Protein AF-X1GKN8-F1 (afdb_monomer_lite)

Organism: NCBI:txid412755

Sequence (201 aa):
MFKSGFTFVLSHIDVKCGDPIEIIPNHYFRKARPQEITQIIGKLEDFDISFEKMLKLPVPSGIPYDSIVKEIRRGNSCQYERKKLPPEKWKYWVVAFEGNNAKIYDLQYAANLIKNDLEFAFQIIYLEKQQKGQPVGWISMPMHLREYYSSHEATTSNAIEVGQDEIKKIGEIYDLYKKLTPEYQYINHSIKNFNSLKKMP

Secondary structure (DSSP, 8-state):
---EEEEEE-S-EEE--SS-EEEETTEEEEEPPHHHHHHHHHHHHHH---HHHHHT-----S--TTEEEEEEEETTEEEEEEEEPPGGG---EEEEEES-STTHHHHHHHHTTSSS---EEEEEEESSGGG-S-EEEEEEPPS-HHHHHH-HHHHHPPPEEE-HHHHHHHHHHHHHHHT--GGGHHHHHHHHHHHHHTT--

Structure (mmCIF, N/CA/C/O backbone):
data_AF-X1GKN8-F1
#
_entry.id   AF-X1GKN8-F1
#
loop_
_atom_site.group_PDB
_atom_site.id
_atom_site.type_symbol
_atom_site.label_atom_id
_atom_site.label_alt_id
_atom_site.label_comp_id
_atom_site.label_asym_id
_atom_site.label_entity_id
_atom_site.label_seq_id
_atom_site.pdbx_PDB_ins_code
_atom_site.Cartn_x
_atom_site.Cartn_y
_atom_site.Cartn_z
_atom_site.occupancy
_atom_site.B_iso_or_equiv
_atom_site.auth_seq_id
_atom_site.auth_comp_id
_atom_site.auth_asym_id
_atom_site.auth_atom_id
_atom_site.pdbx_PDB_model_num
ATOM 1 N N . MET A 1 1 ? -4.404 18.503 16.267 1.00 73.44 1 MET A N 1
ATOM 2 C CA . MET A 1 1 ? -4.775 17.107 15.942 1.00 73.44 1 MET A CA 1
ATOM 3 C C . MET A 1 1 ? -4.782 16.971 14.427 1.00 73.44 1 MET A C 1
ATOM 5 O O . MET A 1 1 ? -5.375 17.827 13.780 1.00 73.44 1 MET A O 1
ATOM 9 N N . PHE A 1 2 ? -4.080 15.977 13.875 1.00 84.12 2 PHE A N 1
ATOM 10 C CA . PHE A 1 2 ? -4.077 15.705 12.431 1.00 84.12 2 PHE A CA 1
ATOM 11 C C . PHE A 1 2 ? -5.500 15.407 11.952 1.00 84.12 2 PHE A C 1
ATOM 13 O O . PHE A 1 2 ? -6.277 14.793 12.687 1.00 84.12 2 PHE A O 1
ATOM 20 N N . LYS A 1 3 ? -5.852 15.888 10.758 1.00 90.19 3 LYS A N 1
ATOM 21 C CA . LYS A 1 3 ? -7.214 15.758 10.219 1.00 90.19 3 LYS A CA 1
ATOM 22 C C . LYS A 1 3 ? -7.306 14.781 9.061 1.00 90.19 3 LYS A C 1
ATOM 24 O O . LYS A 1 3 ? -8.412 14.338 8.772 1.00 90.19 3 LYS A O 1
ATOM 29 N N . SER A 1 4 ? -6.192 14.457 8.413 1.00 96.25 4 SER A N 1
ATOM 30 C CA . SER A 1 4 ? -6.141 13.441 7.371 1.00 96.25 4 SER A CA 1
ATOM 31 C C . SER A 1 4 ? -4.705 12.986 7.115 1.00 96.25 4 SER A C 1
ATOM 33 O O . SER A 1 4 ? -3.743 13.565 7.630 1.00 96.25 4 SER A O 1
ATOM 35 N N . GLY A 1 5 ? -4.560 11.947 6.307 1.00 96.88 5 GLY A N 1
ATOM 36 C CA . GLY A 1 5 ? -3.275 11.506 5.794 1.00 96.88 5 GLY A CA 1
ATOM 37 C C . GLY A 1 5 ? -3.427 10.399 4.775 1.00 96.88 5 GLY A C 1
ATOM 38 O O . GLY A 1 5 ? -4.533 10.088 4.333 1.00 96.88 5 GLY A O 1
ATOM 39 N N . PHE A 1 6 ? -2.305 9.812 4.397 1.00 97.31 6 PHE A N 1
ATOM 40 C CA . PHE A 1 6 ? -2.298 8.568 3.647 1.00 97.31 6 PHE A CA 1
ATOM 41 C C . PHE A 1 6 ? -1.124 7.703 4.078 1.00 97.31 6 PHE A C 1
ATOM 43 O O . PHE A 1 6 ? -0.125 8.209 4.589 1.00 97.31 6 PHE A O 1
ATOM 50 N N . THR A 1 7 ? -1.239 6.400 3.851 1.00 95.69 7 THR A N 1
ATOM 51 C CA . THR A 1 7 ? -0.105 5.484 3.915 1.00 95.69 7 THR A CA 1
ATOM 52 C C . THR A 1 7 ? 0.173 4.893 2.543 1.00 95.69 7 THR A C 1
ATOM 54 O O . THR A 1 7 ? -0.755 4.557 1.806 1.00 95.69 7 THR A O 1
ATOM 57 N N . PHE A 1 8 ? 1.450 4.852 2.171 1.00 94.56 8 PHE A N 1
ATOM 58 C CA . PHE A 1 8 ? 1.893 4.306 0.896 1.00 94.56 8 PHE A CA 1
ATOM 59 C C . PHE A 1 8 ? 1.948 2.777 0.957 1.00 94.56 8 PHE A C 1
ATOM 61 O O . PHE A 1 8 ? 2.509 2.220 1.901 1.00 94.56 8 PHE A O 1
ATOM 68 N N . VAL A 1 9 ? 1.368 2.120 -0.049 1.00 93.44 9 VAL A N 1
ATOM 69 C CA . VAL A 1 9 ? 1.380 0.662 -0.197 1.00 93.44 9 VAL A CA 1
ATOM 70 C C . VAL A 1 9 ? 2.667 0.255 -0.903 1.00 93.44 9 VAL A C 1
ATOM 72 O O . VAL A 1 9 ? 2.864 0.551 -2.078 1.00 93.44 9 VAL A O 1
ATOM 75 N N . LEU A 1 10 ? 3.533 -0.414 -0.152 1.00 89.94 10 LEU A N 1
ATOM 76 C CA . LEU A 1 10 ? 4.848 -0.886 -0.556 1.00 89.94 10 LEU A CA 1
ATOM 77 C C . LEU A 1 10 ? 4.780 -2.093 -1.502 1.00 89.94 10 LEU A C 1
ATOM 79 O O . LEU A 1 10 ? 5.640 -2.261 -2.363 1.00 89.94 10 LEU A O 1
ATOM 83 N N . SER A 1 11 ? 3.775 -2.954 -1.350 1.00 89.12 11 SER A N 1
ATOM 84 C CA . SER A 1 11 ? 3.635 -4.126 -2.217 1.00 89.12 11 SER A CA 1
ATOM 85 C C . SER A 1 11 ? 3.511 -3.709 -3.688 1.00 89.12 11 SER A C 1
ATOM 87 O O . SER A 1 11 ? 2.728 -2.818 -4.029 1.00 89.12 11 SER A O 1
ATOM 89 N N . HIS A 1 12 ? 4.273 -4.351 -4.582 1.00 90.44 12 HIS A N 1
ATOM 90 C CA . HIS A 1 12 ? 4.252 -4.029 -6.012 1.00 90.44 12 HIS A CA 1
ATOM 91 C C . HIS A 1 12 ? 3.018 -4.667 -6.659 1.00 90.44 12 HIS A C 1
ATOM 93 O O . HIS A 1 12 ? 3.052 -5.807 -7.120 1.00 90.44 12 HIS A O 1
ATOM 99 N N . ILE A 1 13 ? 1.908 -3.931 -6.663 1.00 92.94 13 ILE A N 1
ATOM 100 C CA . ILE A 1 13 ? 0.597 -4.432 -7.091 1.00 92.94 13 ILE A CA 1
ATOM 101 C C . ILE A 1 13 ? -0.014 -3.597 -8.215 1.00 92.94 13 ILE A C 1
ATOM 103 O O . ILE A 1 13 ? 0.252 -2.402 -8.362 1.00 92.94 13 ILE A O 1
ATOM 107 N N . ASP A 1 14 ? -0.873 -4.233 -9.000 1.00 93.50 14 ASP A N 1
ATOM 108 C CA . ASP A 1 14 ? -1.722 -3.587 -9.992 1.00 93.50 14 ASP A CA 1
ATOM 109 C C . ASP A 1 14 ? -3.181 -3.952 -9.715 1.00 93.50 14 ASP A C 1
ATOM 111 O O . ASP A 1 14 ? -3.620 -5.080 -9.953 1.00 93.50 14 ASP A O 1
ATOM 115 N N . VAL A 1 15 ? -3.924 -3.006 -9.140 1.00 91.62 15 VAL A N 1
ATOM 116 C CA . VAL A 1 15 ? -5.331 -3.213 -8.803 1.00 91.62 15 VAL A CA 1
ATOM 117 C C . VAL A 1 15 ? -6.201 -2.772 -9.968 1.00 91.62 15 VAL A C 1
ATOM 119 O O . VAL A 1 15 ? -6.219 -1.602 -10.355 1.00 91.62 15 VAL A O 1
ATOM 122 N N . LYS A 1 16 ? -6.982 -3.711 -10.503 1.00 83.06 16 LYS A N 1
ATOM 123 C CA . LYS A 1 16 ? -7.966 -3.441 -11.558 1.00 83.06 16 LYS A CA 1
ATOM 124 C C . LYS A 1 16 ? -9.228 -2.813 -10.955 1.00 83.06 16 LYS A C 1
ATOM 126 O O . LYS A 1 16 ? -10.269 -3.459 -10.884 1.00 83.06 16 LYS A O 1
ATOM 131 N N . CYS A 1 17 ? -9.140 -1.565 -10.495 1.00 72.00 17 CYS A N 1
ATOM 132 C CA . CYS A 1 17 ? -10.290 -0.793 -10.015 1.00 72.00 17 CYS A CA 1
ATOM 133 C C . CYS A 1 17 ? -10.286 0.638 -10.578 1.00 72.00 17 CYS A C 1
ATOM 135 O O . CYS A 1 17 ? -9.243 1.290 -10.639 1.00 72.00 17 CYS A O 1
ATOM 137 N N . GLY A 1 18 ? -11.458 1.116 -11.011 1.00 71.62 18 GLY A N 1
ATOM 138 C CA . GLY A 1 18 ? -11.637 2.481 -11.524 1.00 71.62 18 GLY A CA 1
ATOM 139 C C . GLY A 1 18 ? -11.820 3.530 -10.423 1.00 71.62 18 GLY A C 1
ATOM 140 O O . GLY A 1 18 ? -11.365 4.659 -10.582 1.00 71.62 18 GLY A O 1
ATOM 141 N N . ASP A 1 19 ? -12.408 3.130 -9.291 1.00 83.44 19 ASP A N 1
ATOM 142 C CA . ASP A 1 19 ? -12.805 4.029 -8.204 1.00 83.44 19 ASP A CA 1
ATOM 143 C C . ASP A 1 19 ? -12.100 3.704 -6.876 1.00 83.44 19 ASP A C 1
ATOM 145 O O . ASP A 1 19 ? -11.680 2.561 -6.661 1.00 83.44 19 ASP A O 1
ATOM 149 N N . PRO A 1 20 ? -11.981 4.686 -5.958 1.00 94.00 20 PRO A N 1
ATOM 150 C CA . PRO A 1 20 ? -11.545 4.440 -4.588 1.00 94.00 20 PRO A CA 1
ATOM 151 C C . PRO A 1 20 ? -12.418 3.399 -3.879 1.00 94.00 20 PRO A C 1
ATOM 153 O O . PRO A 1 20 ? -13.645 3.458 -3.929 1.00 94.00 20 PRO A O 1
ATOM 156 N N . ILE A 1 21 ? -11.778 2.479 -3.163 1.00 95.62 21 ILE A N 1
ATOM 157 C CA . ILE A 1 21 ? -12.444 1.423 -2.397 1.00 95.62 21 ILE A CA 1
ATOM 158 C C . ILE A 1 21 ? -12.388 1.809 -0.924 1.00 95.62 21 ILE A C 1
ATOM 160 O O . ILE A 1 21 ? -11.304 1.877 -0.347 1.00 95.62 21 ILE A O 1
ATOM 164 N N . GLU A 1 22 ? -13.537 2.058 -0.300 1.00 96.00 22 GLU A N 1
ATOM 165 C CA . GLU A 1 22 ? -13.592 2.223 1.154 1.00 96.00 22 GLU A CA 1
ATOM 166 C C . GLU A 1 22 ? -13.366 0.864 1.824 1.00 96.00 22 GLU A C 1
ATOM 168 O O . GLU A 1 22 ? -14.174 -0.048 1.665 1.00 96.00 22 GLU A O 1
ATOM 173 N N . ILE A 1 23 ? -12.240 0.714 2.526 1.00 96.12 23 ILE A N 1
ATOM 174 C CA . ILE A 1 23 ? -11.882 -0.542 3.205 1.00 96.12 23 ILE A CA 1
ATOM 175 C C . ILE A 1 23 ? -12.467 -0.590 4.617 1.00 96.12 23 ILE A C 1
ATOM 177 O O . ILE A 1 23 ? -12.953 -1.623 5.049 1.00 96.12 23 ILE A O 1
ATOM 181 N N . ILE A 1 24 ? -12.456 0.539 5.325 1.00 96.19 24 ILE A N 1
ATOM 182 C CA . ILE A 1 24 ? -13.131 0.755 6.610 1.00 96.19 24 ILE A CA 1
ATOM 183 C C . ILE A 1 24 ? -13.600 2.217 6.647 1.00 96.19 24 ILE A C 1
ATOM 185 O O . ILE A 1 24 ? -13.079 3.018 5.865 1.00 96.19 24 ILE A O 1
ATOM 189 N N . PRO A 1 25 ? -14.497 2.622 7.569 1.00 96.19 25 PRO A N 1
ATOM 190 C CA . PRO A 1 25 ? -15.012 3.986 7.593 1.00 96.19 25 PRO A CA 1
ATOM 191 C C . PRO A 1 25 ? -13.909 5.049 7.541 1.00 96.19 25 PRO A C 1
ATOM 193 O O . PRO A 1 25 ? -13.005 5.064 8.391 1.00 96.19 25 PRO A O 1
ATOM 196 N N . ASN A 1 26 ? -14.016 5.952 6.564 1.00 96.12 26 ASN A N 1
ATOM 197 C CA . ASN A 1 26 ? -13.075 7.040 6.283 1.00 96.12 26 ASN A CA 1
ATOM 198 C C . ASN A 1 26 ? -11.667 6.605 5.835 1.00 96.12 26 ASN A C 1
ATOM 200 O O . ASN A 1 26 ? -10.738 7.404 5.947 1.00 96.12 26 ASN A O 1
ATOM 204 N N . HIS A 1 27 ? -11.483 5.366 5.370 1.00 97.06 27 HIS A N 1
ATOM 205 C CA . HIS A 1 27 ? -10.211 4.862 4.843 1.00 97.06 27 HIS A CA 1
ATOM 206 C C . HIS A 1 27 ? -10.421 4.284 3.445 1.00 97.06 27 HIS A C 1
ATOM 208 O O . HIS A 1 27 ? -11.179 3.334 3.263 1.00 97.06 27 HIS A O 1
ATOM 214 N N . TYR A 1 28 ? -9.715 4.835 2.465 1.00 96.88 28 TYR A N 1
ATOM 215 C CA . TYR A 1 28 ? -9.919 4.551 1.053 1.00 96.88 28 TYR A CA 1
ATOM 216 C C . TYR A 1 28 ? -8.635 4.045 0.411 1.00 96.88 28 TYR A C 1
ATOM 218 O O . TYR A 1 28 ? -7.637 4.765 0.352 1.00 96.88 28 TYR A O 1
ATOM 226 N N . PHE A 1 29 ? -8.679 2.830 -0.120 1.00 97.19 29 PHE A N 1
ATOM 227 C CA . PHE A 1 29 ? -7.651 2.304 -1.001 1.00 97.19 29 PHE A CA 1
ATOM 228 C C . PHE A 1 29 ? -7.844 2.880 -2.408 1.00 97.19 29 PHE A C 1
ATOM 230 O O . PHE A 1 29 ? -8.932 2.786 -2.981 1.00 97.19 29 PHE A O 1
ATOM 237 N N . ARG A 1 30 ? -6.808 3.504 -2.973 1.00 96.12 30 ARG A N 1
ATOM 238 C CA . ARG A 1 30 ? -6.862 4.115 -4.312 1.00 96.12 30 ARG A CA 1
ATOM 239 C C . ARG A 1 30 ? -5.474 4.343 -4.901 1.00 96.12 30 ARG A C 1
ATOM 241 O O . ARG A 1 30 ? -4.473 4.308 -4.185 1.00 96.12 30 ARG A O 1
ATOM 248 N N . LYS A 1 31 ? -5.423 4.675 -6.195 1.00 95.19 31 LYS A N 1
ATOM 249 C CA . LYS A 1 31 ? -4.208 5.236 -6.797 1.00 95.19 31 LYS A CA 1
ATOM 250 C C . LYS A 1 31 ? -3.812 6.535 -6.094 1.00 95.19 31 LYS A C 1
ATOM 252 O O . LYS A 1 31 ? -4.668 7.336 -5.692 1.00 95.19 31 LYS A O 1
ATOM 257 N N . ALA A 1 32 ? -2.509 6.739 -5.955 1.00 95.44 32 ALA A N 1
ATOM 258 C CA . ALA A 1 32 ? -1.932 7.984 -5.479 1.00 95.44 32 ALA A CA 1
ATOM 259 C C . ALA A 1 32 ? -2.216 9.118 -6.477 1.00 95.44 32 ALA A C 1
ATOM 261 O O . ALA A 1 32 ? -2.160 8.937 -7.695 1.00 95.44 32 ALA A O 1
ATOM 262 N N . ARG A 1 33 ? -2.518 10.306 -5.958 1.00 94.56 33 ARG A N 1
ATOM 263 C CA . ARG A 1 33 ? -2.654 11.535 -6.749 1.00 94.56 33 ARG A CA 1
ATOM 264 C C . ARG A 1 33 ? -1.265 12.027 -7.169 1.00 94.56 33 ARG A C 1
ATOM 266 O O . ARG A 1 33 ? -0.303 11.755 -6.456 1.00 94.56 33 ARG A O 1
ATOM 273 N N . PRO A 1 34 ? -1.137 12.846 -8.228 1.00 93.75 34 PRO A N 1
ATOM 274 C CA . PRO A 1 34 ? 0.164 13.353 -8.676 1.00 93.75 34 PRO A CA 1
ATOM 275 C C . PRO A 1 34 ? 1.015 13.990 -7.566 1.00 93.75 34 PRO A C 1
ATOM 277 O O . PRO A 1 34 ? 2.200 13.705 -7.457 1.00 93.75 34 PRO A O 1
ATOM 280 N N . GLN A 1 35 ? 0.402 14.793 -6.691 1.00 93.25 35 GLN A N 1
ATOM 281 C CA . GLN A 1 35 ? 1.102 15.416 -5.561 1.00 93.25 35 GLN A CA 1
ATOM 282 C C . GLN A 1 35 ? 1.602 14.388 -4.535 1.00 93.25 35 GLN A C 1
ATOM 284 O O . GLN A 1 35 ? 2.699 14.528 -4.002 1.00 93.25 35 GLN A O 1
ATOM 289 N N . GLU A 1 36 ? 0.820 13.339 -4.281 1.00 95.19 36 GLU A N 1
ATOM 290 C CA . GLU A 1 36 ? 1.195 12.258 -3.367 1.00 95.19 36 GLU A CA 1
ATOM 291 C C .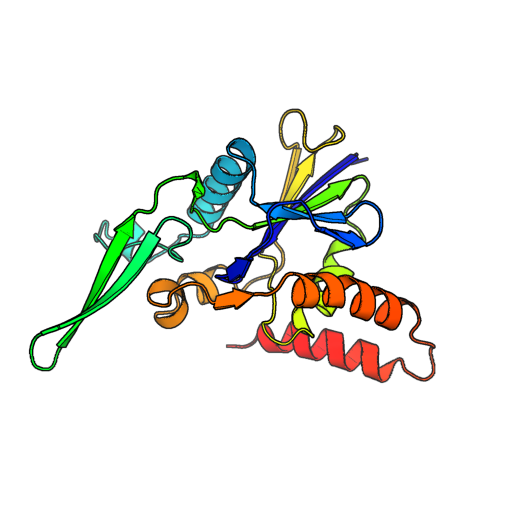 GLU A 1 36 ? 2.308 11.406 -3.969 1.00 95.19 36 GLU A C 1
ATOM 293 O O . GLU A 1 36 ? 3.219 11.024 -3.250 1.00 95.19 36 GLU A O 1
ATOM 298 N N . ILE A 1 37 ? 2.286 11.167 -5.285 1.00 94.31 37 ILE A N 1
ATOM 299 C CA . ILE A 1 37 ? 3.365 10.471 -5.997 1.00 94.31 37 ILE A CA 1
ATOM 300 C C . ILE A 1 37 ? 4.684 11.220 -5.816 1.00 94.31 37 ILE A C 1
ATOM 302 O O . ILE A 1 37 ? 5.678 10.602 -5.450 1.00 94.31 37 ILE A O 1
ATOM 306 N N . THR A 1 38 ? 4.699 12.544 -5.996 1.00 92.44 38 THR A N 1
ATOM 307 C CA . THR A 1 38 ? 5.905 13.354 -5.757 1.00 92.44 38 THR A CA 1
ATOM 308 C C . THR A 1 38 ? 6.418 13.195 -4.326 1.00 92.44 38 THR A C 1
ATOM 310 O O . THR A 1 38 ? 7.616 13.025 -4.112 1.00 92.44 38 THR A O 1
ATOM 313 N N . GLN A 1 39 ? 5.520 13.207 -3.337 1.00 92.88 39 GLN A N 1
ATOM 314 C CA . GLN A 1 39 ? 5.896 13.013 -1.934 1.00 92.88 39 GLN A CA 1
ATOM 315 C C . GLN A 1 39 ? 6.405 11.595 -1.657 1.00 92.88 39 GLN A C 1
ATOM 317 O O . GLN A 1 39 ? 7.363 11.430 -0.907 1.00 92.88 39 GLN A O 1
ATOM 322 N N . ILE A 1 40 ? 5.782 10.581 -2.263 1.00 91.62 40 ILE A N 1
ATOM 323 C CA . ILE A 1 40 ? 6.196 9.184 -2.145 1.00 91.62 40 ILE A CA 1
ATOM 324 C C . ILE A 1 40 ? 7.593 9.016 -2.729 1.00 91.62 40 ILE A C 1
ATOM 326 O O . ILE A 1 40 ? 8.462 8.509 -2.034 1.00 91.62 40 ILE A O 1
ATOM 330 N N . ILE A 1 41 ? 7.830 9.483 -3.957 1.00 88.81 41 ILE A N 1
ATOM 331 C CA . ILE A 1 41 ? 9.141 9.407 -4.612 1.00 88.81 41 ILE A CA 1
ATOM 332 C C . ILE A 1 41 ? 10.202 10.087 -3.747 1.00 88.81 41 ILE A C 1
ATOM 334 O O . ILE A 1 41 ? 11.193 9.446 -3.415 1.00 88.81 41 ILE A O 1
ATOM 338 N N . GLY A 1 42 ? 9.958 11.321 -3.290 1.00 86.56 42 GLY A N 1
ATOM 339 C CA . GLY A 1 42 ? 10.912 12.026 -2.429 1.00 86.56 42 GLY A CA 1
ATOM 340 C C . GLY A 1 42 ? 11.216 11.271 -1.131 1.00 86.56 42 GLY A C 1
ATOM 341 O O . GLY A 1 42 ? 12.363 11.206 -0.704 1.00 86.56 42 GLY A O 1
ATOM 342 N N . LYS A 1 43 ? 10.214 10.627 -0.519 1.00 85.56 43 LYS A N 1
ATOM 343 C CA . LYS A 1 43 ? 10.431 9.789 0.670 1.00 85.56 43 LYS A CA 1
ATOM 344 C C . LYS A 1 43 ? 11.199 8.512 0.352 1.00 85.56 43 LYS A C 1
ATOM 346 O O . LYS A 1 43 ? 12.051 8.117 1.134 1.00 85.56 43 LYS A O 1
ATOM 351 N N . LEU A 1 44 ? 10.921 7.866 -0.774 1.00 81.00 44 LEU A N 1
ATOM 352 C CA . LEU A 1 44 ? 11.653 6.675 -1.204 1.00 81.00 44 LEU A CA 1
ATOM 353 C C . LEU A 1 44 ? 13.118 6.984 -1.511 1.00 81.00 44 LEU A C 1
ATOM 355 O O . LEU A 1 44 ? 13.987 6.187 -1.173 1.00 81.00 44 LEU A O 1
ATOM 359 N N . GLU A 1 45 ? 13.404 8.157 -2.073 1.00 78.62 45 GLU A N 1
ATOM 360 C CA . GLU A 1 45 ? 14.769 8.628 -2.303 1.00 78.62 45 GLU A CA 1
ATOM 361 C C . GLU A 1 45 ? 15.558 8.842 -1.003 1.00 78.62 45 GLU A C 1
ATOM 363 O O . GLU A 1 45 ? 16.772 8.617 -1.013 1.00 78.62 45 GLU A O 1
ATOM 368 N N . ASP A 1 46 ? 14.888 9.215 0.098 1.00 75.50 46 ASP A N 1
ATOM 369 C CA . ASP A 1 46 ? 15.496 9.307 1.436 1.00 75.50 46 ASP A CA 1
ATOM 370 C C . ASP A 1 46 ? 15.921 7.918 1.966 1.00 75.50 46 ASP A C 1
ATOM 372 O O . ASP A 1 46 ? 16.894 7.809 2.714 1.00 75.50 46 ASP A O 1
ATOM 376 N N . PHE A 1 47 ? 15.203 6.850 1.587 1.00 70.12 47 PHE A N 1
ATOM 377 C CA . PHE A 1 47 ? 15.509 5.463 1.977 1.00 70.12 47 PHE A CA 1
ATOM 378 C C . PHE A 1 47 ? 16.485 4.756 1.031 1.00 70.12 47 PHE A C 1
ATOM 380 O O . PHE A 1 47 ? 17.099 3.754 1.410 1.00 70.12 47 PHE A O 1
ATOM 387 N N . ASP A 1 48 ? 16.644 5.264 -0.189 1.00 63.56 48 ASP A N 1
ATOM 388 C CA . ASP A 1 48 ? 17.621 4.780 -1.156 1.00 63.56 48 ASP A CA 1
ATOM 389 C C . ASP A 1 48 ? 19.040 5.208 -0.740 1.00 63.56 48 ASP A C 1
ATOM 391 O O . ASP A 1 48 ? 19.585 6.217 -1.198 1.00 63.56 48 ASP A O 1
ATOM 395 N N . ILE A 1 49 ? 19.620 4.414 0.166 1.00 53.53 49 ILE A N 1
ATOM 396 C CA . ILE A 1 49 ? 21.034 4.418 0.569 1.00 53.53 49 ILE A CA 1
ATOM 397 C C . ILE A 1 49 ? 21.752 3.254 -0.138 1.00 53.53 49 ILE A C 1
ATOM 399 O O . ILE A 1 49 ? 22.486 2.476 0.486 1.00 53.53 49 ILE A O 1
ATOM 403 N N . SER A 1 50 ? 21.456 3.030 -1.418 1.00 55.28 50 SER A N 1
ATOM 404 C CA . SER A 1 50 ? 22.153 2.008 -2.196 1.00 55.28 50 SER A CA 1
ATOM 405 C C . SER A 1 50 ? 23.646 2.342 -2.295 1.00 55.28 50 SER A C 1
ATOM 407 O O . SER A 1 50 ? 24.052 3.496 -2.475 1.00 55.28 50 SER A O 1
ATOM 409 N N . PHE A 1 51 ? 24.487 1.311 -2.171 1.00 45.97 51 PHE A N 1
ATOM 410 C CA . PHE A 1 51 ? 25.928 1.417 -2.415 1.00 45.97 51 PHE A CA 1
ATOM 411 C C . PHE A 1 51 ? 26.190 1.959 -3.832 1.00 45.97 51 PHE A C 1
ATOM 413 O O . PHE A 1 51 ? 27.152 2.688 -4.057 1.00 45.97 51 PHE A O 1
ATOM 420 N N . GLU A 1 52 ? 25.277 1.701 -4.772 1.00 52.19 52 GLU A N 1
ATOM 421 C CA . GLU A 1 52 ? 25.343 2.197 -6.144 1.00 52.19 52 GLU A CA 1
ATOM 422 C C . GLU A 1 52 ? 25.068 3.697 -6.274 1.00 52.19 52 GLU A C 1
ATOM 424 O O . GLU A 1 52 ? 25.758 4.353 -7.052 1.00 52.19 52 GLU A O 1
ATOM 429 N N . LYS A 1 53 ? 24.161 4.283 -5.478 1.00 52.53 53 LYS A N 1
ATOM 430 C CA . LYS A 1 53 ? 23.985 5.747 -5.405 1.00 52.53 53 LYS A CA 1
ATOM 431 C C . LYS A 1 53 ? 25.213 6.426 -4.790 1.00 52.53 53 LYS A C 1
ATOM 433 O O . LYS A 1 53 ? 25.619 7.490 -5.255 1.00 52.53 53 LYS A O 1
ATOM 438 N N . MET A 1 54 ? 25.864 5.774 -3.819 1.00 52.66 54 MET A N 1
ATOM 439 C CA . MET A 1 54 ? 27.153 6.216 -3.267 1.00 52.66 54 MET A CA 1
ATOM 440 C C . MET A 1 54 ? 28.292 6.128 -4.303 1.00 52.66 54 MET A C 1
ATOM 442 O O . MET A 1 54 ? 29.160 6.999 -4.337 1.00 52.66 54 MET A O 1
ATOM 446 N N . LEU A 1 55 ? 28.265 5.121 -5.185 1.00 52.97 55 LEU A N 1
ATOM 447 C CA . LEU A 1 55 ? 29.246 4.912 -6.259 1.00 52.97 55 LEU A CA 1
ATOM 448 C C . LEU A 1 55 ? 28.873 5.542 -7.616 1.00 52.97 55 LEU A C 1
ATOM 450 O O . LEU A 1 55 ? 29.642 5.418 -8.568 1.00 52.97 55 LEU A O 1
ATOM 454 N N . LYS A 1 56 ? 27.724 6.223 -7.727 1.00 54.28 56 LYS A N 1
ATOM 455 C CA . LYS A 1 56 ? 27.167 6.763 -8.988 1.00 54.28 56 LYS A CA 1
ATOM 456 C C . LYS A 1 56 ? 27.042 5.718 -10.110 1.00 54.28 56 LYS A C 1
ATOM 458 O O . LYS A 1 56 ? 27.170 6.055 -11.288 1.00 54.28 56 LYS A O 1
ATOM 463 N N . LEU A 1 57 ? 26.813 4.452 -9.764 1.00 47.28 57 LEU A N 1
ATOM 464 C CA . LEU A 1 57 ? 26.614 3.397 -10.755 1.00 47.28 57 LEU A CA 1
ATOM 465 C C . LEU A 1 57 ? 25.184 3.463 -11.317 1.00 47.28 57 LEU A C 1
ATOM 467 O O . LEU A 1 57 ? 24.242 3.686 -10.555 1.00 47.28 57 LEU A O 1
ATOM 471 N N . PRO A 1 58 ? 24.991 3.257 -12.634 1.00 42.44 58 PRO A N 1
ATOM 472 C CA . PRO A 1 58 ? 23.675 3.236 -13.260 1.00 42.44 58 PRO A CA 1
ATOM 473 C C . PRO A 1 58 ? 22.983 1.898 -12.972 1.00 42.44 58 PRO A C 1
ATOM 475 O O . PRO A 1 58 ? 22.859 1.044 -13.847 1.00 42.44 58 PRO A O 1
ATOM 478 N N . VAL A 1 59 ? 22.553 1.695 -11.730 1.00 45.19 59 VAL A N 1
ATOM 479 C CA . VAL A 1 59 ? 21.622 0.620 -11.372 1.00 45.19 59 VAL A CA 1
ATOM 480 C C . VAL A 1 59 ? 20.237 1.243 -11.282 1.00 45.19 59 VAL A C 1
ATOM 482 O O . VAL A 1 59 ? 20.101 2.347 -10.749 1.00 45.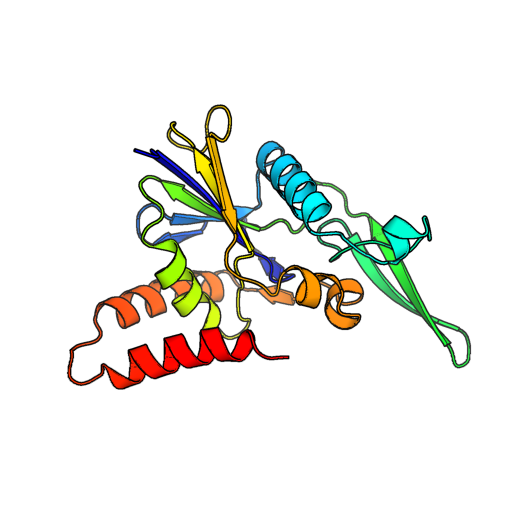19 59 VAL A O 1
ATOM 485 N N . PRO A 1 60 ? 19.200 0.607 -11.843 1.00 48.75 60 PRO A N 1
ATOM 486 C CA . PRO A 1 60 ? 17.873 1.175 -11.783 1.00 48.75 60 PRO A CA 1
ATOM 487 C C . PRO A 1 60 ? 17.367 1.041 -10.338 1.00 48.75 60 PRO A C 1
ATOM 489 O O . PRO A 1 60 ? 16.973 -0.034 -9.890 1.00 48.75 60 PRO A O 1
ATOM 492 N N . SER A 1 61 ? 17.458 2.139 -9.589 1.00 52.28 61 SER A N 1
ATOM 493 C CA . SER A 1 61 ? 17.105 2.186 -8.176 1.00 52.28 61 SER A CA 1
ATOM 494 C C . SER A 1 61 ? 15.627 1.849 -7.968 1.00 52.28 61 SER A C 1
ATOM 496 O O . SER A 1 61 ? 14.750 2.216 -8.757 1.00 52.28 61 SER A O 1
ATOM 498 N N . GLY A 1 62 ? 15.365 1.089 -6.907 1.00 64.62 62 GLY A N 1
ATOM 499 C CA . GLY A 1 62 ? 14.036 0.817 -6.375 1.00 64.62 62 GLY A CA 1
ATOM 500 C C . GLY A 1 62 ? 13.112 -0.069 -7.217 1.00 64.62 62 GLY A C 1
ATOM 501 O O . GLY A 1 62 ? 13.438 -0.547 -8.309 1.00 64.62 62 GLY A O 1
ATOM 502 N N . ILE A 1 63 ? 11.930 -0.298 -6.646 1.00 70.06 63 ILE A N 1
ATOM 503 C CA . ILE A 1 63 ? 10.834 -1.089 -7.210 1.00 70.06 63 ILE A CA 1
ATOM 504 C C . ILE A 1 63 ? 10.181 -0.306 -8.357 1.00 70.06 63 ILE A C 1
ATOM 506 O O . ILE A 1 63 ? 9.898 0.885 -8.190 1.00 70.06 63 ILE A O 1
ATOM 510 N N . PRO A 1 64 ? 9.921 -0.939 -9.515 1.00 82.19 64 PRO A N 1
ATOM 511 C CA . PRO A 1 64 ? 9.534 -0.254 -10.746 1.00 82.19 64 PRO A CA 1
ATOM 512 C C . PRO A 1 64 ? 8.044 0.138 -10.783 1.00 82.19 64 PRO A C 1
ATOM 514 O O . PRO A 1 64 ? 7.323 -0.229 -11.706 1.00 82.19 64 PRO A O 1
ATOM 517 N N . TYR A 1 65 ? 7.554 0.931 -9.821 1.00 89.62 65 TYR A N 1
ATOM 518 C CA . TYR A 1 65 ? 6.152 1.395 -9.826 1.00 89.62 65 TYR A CA 1
ATOM 519 C C . TYR A 1 65 ? 5.791 2.225 -11.066 1.00 89.62 65 TYR A C 1
ATOM 521 O O . TYR A 1 65 ? 4.617 2.341 -11.419 1.00 89.62 65 TYR A O 1
ATOM 529 N N . ASP A 1 66 ? 6.786 2.820 -11.722 1.00 91.12 66 ASP A N 1
ATOM 530 C CA . ASP A 1 66 ? 6.642 3.651 -12.915 1.00 91.12 66 ASP A CA 1
ATOM 531 C C . ASP A 1 66 ? 6.990 2.911 -14.219 1.00 91.12 66 ASP A C 1
ATOM 533 O O . ASP A 1 66 ? 7.028 3.519 -15.292 1.00 91.12 66 ASP A O 1
ATOM 537 N N . SER A 1 67 ? 7.283 1.611 -14.150 1.00 90.12 67 SER A N 1
ATOM 538 C CA . SER A 1 67 ? 7.816 0.843 -15.271 1.00 90.12 67 SER A CA 1
ATOM 539 C C . SER A 1 67 ? 7.323 -0.608 -15.286 1.00 90.12 67 SER A C 1
ATOM 541 O O . SER A 1 67 ? 6.663 -1.107 -14.377 1.00 90.12 67 SER A O 1
ATOM 543 N N . ILE A 1 68 ? 7.581 -1.287 -16.399 1.00 90.94 68 ILE A N 1
ATOM 544 C CA . ILE A 1 68 ? 7.503 -2.746 -16.496 1.00 90.94 68 ILE A CA 1
ATOM 545 C C . ILE A 1 68 ? 8.906 -3.296 -16.687 1.00 90.94 68 ILE A C 1
ATOM 547 O O . ILE A 1 68 ? 9.731 -2.674 -17.365 1.00 90.94 68 ILE A O 1
ATOM 551 N N . VAL A 1 69 ? 9.159 -4.467 -16.118 1.00 88.94 69 VAL A N 1
ATOM 552 C CA . VAL A 1 69 ? 10.422 -5.181 -16.276 1.00 88.94 69 VAL A CA 1
ATOM 553 C C . VAL A 1 69 ? 10.250 -6.271 -17.321 1.00 88.94 69 VAL A C 1
ATOM 555 O O . VAL A 1 69 ? 9.287 -7.040 -17.295 1.00 88.94 69 VAL A O 1
ATOM 558 N N . LYS A 1 70 ? 11.191 -6.338 -18.258 1.00 89.00 70 LYS A N 1
ATOM 559 C CA . LYS A 1 70 ? 11.296 -7.393 -19.256 1.00 89.00 70 LYS A CA 1
ATOM 560 C C . LYS A 1 70 ? 12.576 -8.180 -19.011 1.00 89.00 70 LYS A C 1
ATOM 562 O O . LYS A 1 70 ? 13.666 -7.620 -19.087 1.00 89.00 70 LYS A O 1
ATOM 567 N N . GLU A 1 71 ? 12.434 -9.476 -18.763 1.00 88.12 71 GLU A N 1
ATOM 568 C CA . GLU A 1 71 ? 13.563 -10.405 -18.742 1.00 88.12 71 GLU A CA 1
ATOM 569 C C . GLU A 1 71 ? 14.075 -10.635 -20.172 1.00 88.12 71 GLU A C 1
ATOM 571 O O . GLU A 1 71 ? 13.298 -10.869 -21.104 1.00 88.12 71 GLU A O 1
ATOM 576 N N . ILE A 1 72 ? 15.391 -10.566 -20.353 1.00 88.38 72 ILE A N 1
ATOM 577 C CA . ILE A 1 72 ? 16.074 -10.796 -21.622 1.00 88.38 72 ILE A CA 1
ATOM 578 C C . ILE A 1 72 ? 17.194 -11.793 -21.397 1.00 88.38 72 ILE A C 1
ATOM 580 O O . ILE A 1 72 ? 18.166 -11.532 -20.690 1.00 88.38 72 ILE A O 1
ATOM 584 N N . ARG A 1 73 ? 17.082 -12.936 -22.069 1.00 84.81 73 ARG A N 1
ATOM 585 C CA . ARG A 1 73 ? 18.122 -13.960 -22.070 1.00 84.81 73 ARG A CA 1
ATOM 586 C C . ARG A 1 73 ? 19.136 -13.666 -23.167 1.00 84.81 73 ARG A C 1
ATOM 588 O O . ARG A 1 73 ? 18.772 -13.558 -24.337 1.00 84.81 73 ARG A O 1
ATOM 595 N N . ARG A 1 74 ? 20.412 -13.552 -22.794 1.00 83.19 74 ARG A N 1
ATOM 596 C CA . ARG A 1 74 ? 21.548 -13.431 -23.719 1.00 83.19 74 ARG A CA 1
ATOM 597 C C . ARG A 1 74 ? 22.564 -14.522 -23.390 1.00 83.19 74 ARG A C 1
ATOM 599 O O . ARG A 1 74 ? 23.372 -14.373 -22.473 1.00 83.19 74 ARG A O 1
ATOM 606 N N . GLY A 1 75 ? 22.505 -15.638 -24.119 1.00 82.94 75 GLY A N 1
ATOM 607 C CA . GLY A 1 75 ? 23.334 -16.816 -23.839 1.00 82.94 75 GLY A CA 1
ATOM 608 C C . GLY A 1 75 ? 23.056 -17.374 -22.438 1.00 82.94 75 GLY A C 1
ATOM 609 O O . GLY A 1 75 ? 21.899 -17.582 -22.085 1.00 82.94 75 GLY A O 1
ATOM 610 N N . ASN A 1 76 ? 24.107 -17.542 -21.629 1.00 83.94 76 ASN A N 1
ATOM 611 C CA . ASN A 1 76 ? 24.004 -17.985 -20.229 1.00 83.94 76 ASN A CA 1
ATOM 612 C C . ASN A 1 76 ? 23.728 -16.839 -19.235 1.00 83.94 76 ASN A C 1
ATOM 614 O O . ASN A 1 76 ? 23.772 -17.057 -18.027 1.00 83.94 76 ASN A O 1
ATOM 618 N N . SER A 1 77 ? 23.485 -15.616 -19.719 1.00 79.44 77 SER A N 1
ATOM 619 C CA . SER A 1 77 ? 23.219 -14.449 -18.874 1.00 79.44 77 SER A CA 1
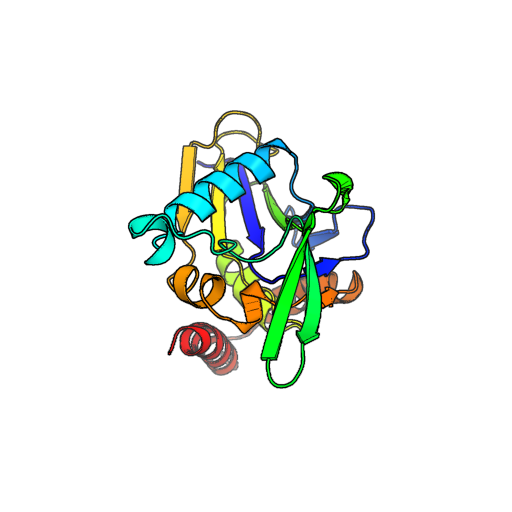ATOM 620 C C . SER A 1 77 ? 21.756 -14.012 -18.956 1.00 79.44 77 SER A C 1
ATOM 622 O O . SER A 1 77 ? 21.137 -14.042 -20.025 1.00 79.44 77 SER A O 1
ATOM 624 N N . CYS A 1 78 ? 21.215 -13.594 -17.813 1.00 79.94 78 CYS A N 1
ATOM 625 C CA . CYS A 1 78 ? 19.903 -12.972 -17.698 1.00 79.94 78 CYS A CA 1
ATOM 626 C C . CYS A 1 78 ? 20.086 -11.470 -17.460 1.00 79.94 78 CYS A C 1
ATOM 628 O O . CYS A 1 78 ? 20.845 -11.066 -16.579 1.00 79.94 78 CYS A O 1
ATOM 630 N N . GLN A 1 79 ? 19.424 -10.649 -18.270 1.00 84.00 79 GLN A N 1
ATOM 631 C CA . GLN A 1 79 ? 19.389 -9.197 -18.135 1.00 84.00 79 GLN A CA 1
ATOM 632 C C . GLN A 1 79 ? 17.944 -8.730 -17.972 1.00 84.00 79 GLN A C 1
ATOM 634 O O . GLN A 1 79 ? 17.017 -9.378 -18.455 1.00 84.00 79 GLN A O 1
ATOM 639 N N . TYR A 1 80 ? 17.754 -7.583 -17.326 1.00 83.50 80 TYR A N 1
ATOM 640 C CA . TYR A 1 80 ? 16.439 -6.986 -17.117 1.00 83.50 80 TYR A CA 1
ATOM 641 C C . TYR A 1 80 ? 16.400 -5.603 -17.759 1.00 83.50 80 TYR A C 1
ATOM 643 O O . TYR A 1 80 ? 17.198 -4.730 -17.425 1.00 83.50 80 TYR A O 1
ATOM 651 N N . GLU A 1 81 ? 15.463 -5.396 -18.680 1.00 86.38 81 GLU A N 1
ATOM 652 C CA . GLU A 1 81 ? 15.185 -4.086 -19.266 1.00 86.38 81 GLU A CA 1
ATOM 653 C C . GLU A 1 81 ? 13.941 -3.479 -18.616 1.00 86.38 81 GLU A C 1
ATOM 655 O O . GLU A 1 81 ? 12.898 -4.128 -18.516 1.00 86.38 81 GLU A O 1
ATOM 660 N N . ARG A 1 82 ? 14.028 -2.211 -18.199 1.00 86.38 82 ARG A N 1
ATOM 661 C CA . ARG A 1 82 ? 12.878 -1.452 -17.695 1.00 86.38 82 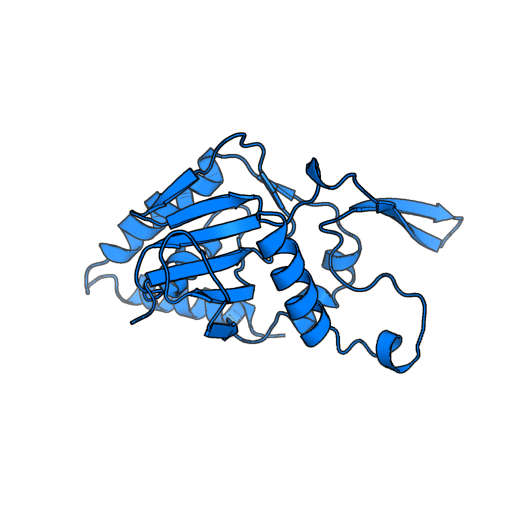ARG A CA 1
ATOM 662 C C . ARG A 1 82 ? 12.297 -0.590 -18.806 1.00 86.38 82 ARG A C 1
ATOM 664 O O . ARG A 1 82 ? 12.996 0.234 -19.393 1.00 86.38 82 ARG A O 1
ATOM 671 N N . LYS A 1 83 ? 10.999 -0.734 -19.066 1.00 90.19 83 LYS A N 1
ATOM 672 C CA . LYS A 1 83 ? 10.250 0.156 -19.959 1.00 90.19 83 LYS A CA 1
ATOM 673 C C . LYS A 1 83 ? 9.351 1.056 -19.127 1.00 90.19 83 LYS A C 1
ATOM 675 O O . LYS A 1 83 ? 8.431 0.572 -18.469 1.00 90.19 83 LYS A O 1
ATOM 680 N N . LYS A 1 84 ? 9.603 2.364 -19.182 1.00 91.00 84 LYS A N 1
ATOM 681 C CA . LYS A 1 84 ? 8.796 3.360 -18.475 1.00 91.00 84 LYS A CA 1
ATOM 682 C C . LYS A 1 84 ? 7.349 3.338 -18.966 1.00 91.00 84 LYS A C 1
ATOM 684 O O . LYS A 1 84 ? 7.083 3.269 -20.168 1.00 91.00 84 LYS A O 1
ATOM 689 N N . LEU A 1 85 ? 6.427 3.375 -18.016 1.00 91.88 85 LEU A N 1
ATOM 690 C CA . LEU A 1 85 ? 5.000 3.492 -18.246 1.00 91.88 85 LEU A CA 1
ATOM 691 C C . LEU A 1 85 ? 4.597 4.970 -18.289 1.00 91.88 85 LEU A C 1
ATOM 693 O O . LEU A 1 85 ? 5.234 5.808 -17.640 1.00 91.88 85 LEU A O 1
ATOM 697 N N . PRO A 1 86 ? 3.528 5.310 -19.023 1.00 92.81 86 PRO A N 1
ATOM 698 C CA . PRO A 1 86 ? 2.948 6.637 -18.921 1.00 92.81 86 PRO A CA 1
ATOM 699 C C . PRO A 1 86 ? 2.308 6.829 -17.523 1.00 92.81 86 PRO A C 1
ATOM 701 O O . PRO A 1 86 ? 1.909 5.832 -16.906 1.00 92.81 86 PRO A O 1
ATOM 704 N N . PRO A 1 87 ? 2.234 8.068 -16.991 1.00 90.38 87 PRO A N 1
ATOM 705 C CA . PRO A 1 87 ? 1.855 8.338 -15.597 1.00 90.38 87 PRO A CA 1
ATOM 706 C C . PRO A 1 87 ? 0.534 7.715 -15.138 1.00 90.38 87 PRO A C 1
ATOM 708 O O . PRO A 1 87 ? 0.423 7.236 -14.013 1.00 90.38 87 PRO A O 1
ATOM 711 N N . GLU A 1 88 ? -0.465 7.646 -16.014 1.00 90.12 88 GLU A N 1
ATOM 712 C CA . GLU A 1 88 ? -1.771 7.043 -15.736 1.00 90.12 88 GLU A CA 1
ATOM 713 C C . GLU A 1 88 ? -1.701 5.529 -15.456 1.00 90.12 88 GLU A C 1
ATOM 715 O O . GLU A 1 88 ? -2.594 4.953 -14.822 1.00 90.12 88 GLU A O 1
ATOM 720 N N . LYS A 1 89 ? -0.613 4.881 -15.889 1.00 92.56 89 LYS A N 1
ATOM 721 C CA . LYS A 1 89 ? -0.319 3.461 -15.665 1.00 92.56 89 LYS A CA 1
ATOM 722 C C . LYS A 1 89 ? 0.671 3.221 -14.527 1.00 92.56 89 LYS A C 1
ATOM 724 O O . LYS A 1 89 ? 1.008 2.067 -14.279 1.00 92.56 89 LYS A O 1
ATOM 729 N N . TRP A 1 90 ? 1.133 4.262 -13.835 1.00 93.75 90 TRP A N 1
ATOM 730 C CA . TRP A 1 90 ? 1.965 4.066 -12.652 1.00 93.75 90 TRP A CA 1
ATOM 731 C C . TRP A 1 90 ? 1.174 3.381 -11.534 1.00 93.75 90 TRP A C 1
ATOM 733 O O . TRP A 1 90 ? -0.052 3.513 -11.426 1.00 93.75 90 TRP A O 1
ATOM 743 N N . LYS A 1 91 ? 1.907 2.638 -10.709 1.00 93.94 91 LYS A N 1
ATOM 744 C CA . LYS A 1 91 ? 1.391 1.691 -9.716 1.00 93.94 91 LYS A CA 1
ATOM 745 C C . LYS A 1 91 ? 1.659 2.162 -8.288 1.00 93.94 91 LYS A C 1
ATOM 747 O O . LYS A 1 91 ? 1.965 1.372 -7.404 1.00 93.94 91 LYS A O 1
ATOM 752 N N . TYR A 1 92 ? 1.564 3.471 -8.070 1.00 94.44 92 TYR A N 1
ATOM 753 C CA . TYR A 1 92 ? 1.604 4.054 -6.734 1.00 94.44 92 TYR A CA 1
ATOM 754 C C . TYR A 1 92 ? 0.212 3.957 -6.112 1.00 94.44 92 TYR A C 1
ATOM 756 O O . TYR A 1 92 ? -0.723 4.624 -6.563 1.00 94.44 92 TYR A O 1
ATOM 764 N N . TRP A 1 93 ? 0.082 3.135 -5.077 1.00 96.12 93 TRP A N 1
ATOM 765 C CA . TRP A 1 93 ? -1.168 2.918 -4.353 1.00 96.12 93 TRP A CA 1
ATOM 766 C C . TRP A 1 93 ? -1.064 3.452 -2.929 1.00 96.12 93 TRP A C 1
ATOM 768 O O . TRP A 1 93 ? -0.002 3.416 -2.306 1.00 96.12 93 TRP A O 1
ATOM 778 N N . VAL A 1 94 ? -2.173 3.973 -2.413 1.00 96.75 94 VAL A N 1
ATOM 779 C CA . VAL A 1 94 ? -2.255 4.499 -1.051 1.00 96.75 94 VAL A CA 1
ATOM 780 C C . VAL A 1 94 ? -3.535 4.044 -0.372 1.00 96.75 94 VAL A C 1
ATOM 782 O O . VAL A 1 94 ? -4.571 3.867 -1.017 1.00 96.75 94 VAL A O 1
ATOM 785 N N . VAL A 1 95 ? -3.477 3.948 0.952 1.00 97.25 95 VAL A N 1
ATOM 786 C CA . VAL A 1 95 ? -4.665 3.999 1.804 1.00 97.25 95 VAL A CA 1
ATOM 787 C C . VAL A 1 95 ? -4.761 5.418 2.358 1.00 97.25 95 VAL A C 1
ATOM 789 O O . VAL A 1 95 ? -4.003 5.804 3.249 1.00 97.25 95 VAL A O 1
ATOM 792 N N . ALA A 1 96 ? -5.662 6.215 1.790 1.00 97.38 96 ALA A N 1
ATOM 793 C CA . ALA A 1 96 ? -5.963 7.567 2.252 1.00 97.38 96 ALA A CA 1
ATOM 794 C C . ALA A 1 96 ? -6.955 7.516 3.415 1.00 97.38 96 ALA A C 1
ATOM 796 O O . ALA A 1 96 ? -7.872 6.701 3.396 1.00 97.38 96 ALA A O 1
ATOM 797 N N . PHE A 1 97 ? -6.803 8.388 4.407 1.00 96.62 97 PHE A N 1
ATOM 798 C CA . PHE A 1 97 ? -7.667 8.402 5.583 1.00 96.62 97 PHE A CA 1
ATOM 799 C C . PHE A 1 97 ? -8.052 9.813 6.026 1.00 96.62 97 PHE A C 1
ATOM 801 O O . PHE A 1 97 ? -7.247 10.745 5.956 1.00 96.62 97 PHE A O 1
ATOM 808 N N . GLU A 1 98 ? -9.276 9.947 6.540 1.00 95.00 98 GLU A N 1
ATOM 809 C CA . GLU A 1 98 ? -9.750 11.139 7.249 1.00 95.00 98 GLU A CA 1
ATOM 810 C C . GLU A 1 98 ? -9.821 10.872 8.758 1.00 95.00 98 GLU A C 1
ATOM 812 O O . GLU A 1 98 ? -10.353 9.858 9.213 1.00 95.00 98 GLU A O 1
ATOM 817 N N . GLY A 1 99 ? -9.317 11.817 9.548 1.00 89.88 99 GLY A N 1
ATOM 818 C CA . GLY A 1 99 ? -9.191 11.711 10.999 1.00 89.88 99 GLY A CA 1
ATOM 819 C C . GLY A 1 99 ? -7.783 11.327 11.456 1.00 89.88 99 GLY A C 1
ATOM 820 O O . GLY A 1 99 ? -6.789 11.624 10.792 1.00 89.88 99 GLY A O 1
ATOM 821 N N . ASN A 1 100 ? -7.698 10.718 12.642 1.00 83.50 100 ASN A N 1
ATOM 822 C CA . ASN A 1 100 ? -6.425 10.253 13.189 1.00 83.50 100 ASN A CA 1
ATOM 823 C C . ASN A 1 100 ? -5.959 8.960 12.499 1.00 83.50 100 ASN A C 1
ATOM 825 O O . ASN A 1 100 ? -6.746 8.222 11.914 1.00 83.50 100 ASN A O 1
ATOM 829 N N . ASN A 1 101 ? -4.670 8.665 12.616 1.00 87.25 101 ASN A N 1
ATOM 830 C CA . ASN A 1 101 ? -4.035 7.500 12.009 1.00 87.25 101 ASN A CA 1
ATOM 831 C C . ASN A 1 101 ? -3.991 6.265 12.931 1.00 87.25 101 ASN A C 1
ATOM 833 O O . ASN A 1 101 ? -3.256 5.315 12.659 1.00 87.25 101 ASN A O 1
ATOM 837 N N . ALA A 1 102 ? -4.764 6.247 14.023 1.00 89.81 102 ALA A N 1
ATOM 838 C CA . ALA A 1 102 ? -4.688 5.185 15.031 1.00 89.81 102 ALA A CA 1
ATOM 839 C C . ALA A 1 102 ? -5.055 3.800 14.469 1.00 89.81 102 ALA A C 1
ATOM 841 O O . ALA A 1 102 ? -4.614 2.780 14.991 1.00 89.81 102 ALA A O 1
ATOM 842 N N . LYS A 1 103 ? -5.843 3.759 13.388 1.00 93.19 103 LYS A N 1
ATOM 843 C CA . LYS A 1 103 ? -6.303 2.519 12.754 1.00 93.19 103 LYS A CA 1
ATOM 844 C C . LYS A 1 103 ? -5.314 1.931 11.744 1.00 93.19 103 LYS A C 1
ATOM 846 O O . LYS A 1 103 ? -5.498 0.788 11.346 1.00 93.19 103 LYS A O 1
ATOM 851 N N . ILE A 1 104 ? -4.273 2.666 11.341 1.00 93.19 104 ILE A N 1
ATOM 852 C CA . ILE A 1 104 ? -3.378 2.241 10.250 1.00 93.19 104 ILE A CA 1
ATOM 853 C C . ILE A 1 104 ? -2.571 0.989 10.614 1.00 93.19 104 ILE A C 1
ATOM 855 O O . ILE A 1 104 ? -2.416 0.106 9.777 1.00 93.19 104 ILE A O 1
ATOM 859 N N . TYR A 1 105 ? -2.118 0.855 11.864 1.00 90.56 105 TYR A N 1
ATOM 860 C CA . TYR A 1 105 ? -1.425 -0.361 12.313 1.00 90.56 105 TYR A CA 1
ATOM 861 C C . TYR A 1 105 ? -2.346 -1.587 12.328 1.00 90.56 105 TYR A C 1
ATOM 863 O O . TYR A 1 105 ? -1.938 -2.666 11.910 1.00 90.56 105 TYR A O 1
ATOM 871 N N . ASP A 1 106 ? -3.595 -1.420 12.764 1.00 92.88 106 ASP A N 1
ATOM 872 C CA . ASP A 1 106 ? -4.587 -2.498 12.735 1.00 92.88 106 ASP A CA 1
ATOM 873 C C . ASP A 1 106 ? -4.945 -2.888 11.288 1.00 92.88 106 ASP A C 1
ATOM 875 O O . ASP A 1 106 ? -5.083 -4.069 10.976 1.00 92.88 106 ASP A O 1
ATOM 879 N N . LEU A 1 107 ? -5.031 -1.906 10.384 1.00 94.75 107 LEU A N 1
ATOM 880 C CA . LEU A 1 107 ? -5.210 -2.148 8.953 1.00 94.75 107 LEU A CA 1
ATOM 881 C C . LEU A 1 107 ? -4.016 -2.875 8.331 1.00 94.75 107 LEU A C 1
ATOM 883 O O . LEU A 1 107 ? -4.236 -3.763 7.519 1.00 94.75 107 LEU A O 1
ATOM 887 N N . GLN A 1 108 ? -2.779 -2.561 8.729 1.00 92.94 108 GLN A N 1
ATOM 888 C CA . GLN A 1 108 ? -1.592 -3.296 8.281 1.00 92.94 108 GLN A CA 1
ATOM 889 C C . GLN A 1 108 ? -1.684 -4.783 8.644 1.00 92.94 108 GLN A C 1
ATOM 891 O O . GLN A 1 108 ? -1.342 -5.642 7.833 1.00 92.94 108 GLN A O 1
ATOM 896 N N . TYR A 1 109 ? -2.153 -5.105 9.854 1.00 92.25 109 TYR A N 1
ATOM 897 C CA . TYR A 1 109 ? -2.348 -6.498 10.251 1.00 92.25 109 TYR A CA 1
ATOM 898 C C . TYR A 1 109 ? -3.379 -7.197 9.368 1.00 92.25 109 TYR A C 1
ATOM 900 O O . TYR A 1 109 ? -3.108 -8.290 8.885 1.00 92.25 109 TYR A O 1
ATOM 908 N N . ALA A 1 110 ? -4.523 -6.561 9.113 1.00 94.81 110 ALA A N 1
ATOM 909 C CA . ALA A 1 110 ? -5.550 -7.122 8.237 1.00 94.81 110 ALA A CA 1
ATOM 910 C C . ALA A 1 110 ? -5.056 -7.287 6.788 1.00 94.81 110 ALA A C 1
ATOM 912 O O . ALA A 1 110 ? -5.295 -8.315 6.159 1.00 94.81 110 ALA A O 1
ATOM 913 N N . ALA A 1 111 ? -4.318 -6.301 6.282 1.00 94.12 111 ALA A N 1
ATOM 914 C CA . ALA A 1 111 ? -3.770 -6.276 4.933 1.00 94.12 111 ALA A CA 1
ATOM 915 C C . ALA A 1 111 ? -2.697 -7.356 4.697 1.00 94.12 111 ALA A C 1
ATOM 917 O O . ALA A 1 111 ? -2.557 -7.852 3.585 1.00 94.12 111 ALA A O 1
ATOM 918 N N . ASN A 1 112 ? -1.994 -7.784 5.747 1.00 91.19 112 ASN A N 1
ATOM 919 C CA . ASN A 1 112 ? -1.043 -8.897 5.690 1.00 91.19 112 ASN A CA 1
ATOM 920 C C . ASN A 1 112 ? -1.696 -10.289 5.707 1.00 91.19 112 ASN A C 1
ATOM 922 O O . ASN A 1 112 ? -0.993 -11.279 5.535 1.00 91.19 112 ASN A O 1
ATOM 926 N N . LEU A 1 113 ? -3.004 -10.385 5.957 1.00 92.50 113 LEU A N 1
ATOM 927 C CA . LEU A 1 113 ? -3.728 -11.661 6.034 1.00 92.50 113 LEU A CA 1
ATOM 928 C C . LEU A 1 113 ? -4.509 -11.991 4.754 1.00 92.50 113 LEU A C 1
ATOM 930 O O . LEU A 1 113 ? -5.147 -13.043 4.683 1.00 92.50 113 LEU A O 1
ATOM 934 N N . ILE A 1 114 ? -4.492 -11.106 3.753 1.00 92.69 114 ILE A N 1
ATOM 935 C CA . ILE A 1 114 ? -5.059 -11.405 2.432 1.00 92.69 114 ILE A CA 1
ATOM 936 C C . ILE A 1 114 ? -4.086 -12.272 1.615 1.00 92.69 114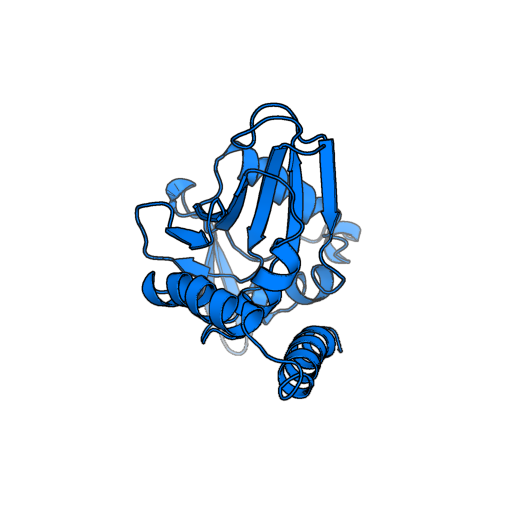 ILE A C 1
ATOM 938 O O . ILE A 1 114 ? -2.956 -12.512 2.030 1.00 92.69 114 ILE A O 1
ATOM 942 N N . LYS A 1 115 ? -4.536 -12.789 0.466 1.00 90.06 115 LYS A N 1
ATOM 943 C CA . LYS A 1 115 ? -3.769 -13.763 -0.327 1.00 90.06 115 LYS A CA 1
ATOM 944 C C . LYS A 1 115 ? -2.466 -13.162 -0.868 1.00 90.06 115 LYS A C 1
ATOM 946 O O . LYS A 1 115 ? -1.432 -13.816 -0.806 1.00 90.06 115 LYS A O 1
ATOM 951 N N . ASN A 1 116 ? -2.547 -11.960 -1.423 1.00 88.94 116 ASN A N 1
ATOM 952 C CA . ASN A 1 116 ? -1.430 -11.142 -1.861 1.00 88.94 116 ASN A CA 1
ATOM 953 C C . ASN A 1 116 ? -1.199 -10.091 -0.777 1.00 88.94 116 ASN A C 1
ATOM 955 O O . ASN A 1 116 ? -1.869 -9.059 -0.749 1.00 88.94 116 ASN A O 1
ATOM 959 N N . ASP A 1 117 ? -0.312 -10.398 0.160 1.00 85.94 117 ASP A N 1
ATOM 960 C CA . ASP A 1 117 ? -0.051 -9.568 1.325 1.00 85.94 117 ASP A CA 1
ATOM 961 C C . ASP A 1 117 ? 0.318 -8.124 0.945 1.00 85.94 117 ASP A C 1
ATOM 963 O O . ASP A 1 117 ? 1.142 -7.850 0.066 1.00 85.94 117 ASP A O 1
ATOM 967 N N . LEU A 1 118 ? -0.322 -7.166 1.620 1.00 89.94 118 LEU A N 1
ATOM 968 C CA . LEU A 1 118 ? -0.083 -5.747 1.380 1.00 89.94 118 LEU A CA 1
ATOM 969 C C . LEU A 1 118 ? 0.673 -5.113 2.535 1.00 89.94 118 LEU A C 1
ATOM 971 O O . LEU A 1 118 ? 0.173 -5.000 3.655 1.00 89.94 118 LEU A O 1
ATOM 975 N N . GLU A 1 119 ? 1.865 -4.628 2.226 1.00 89.19 119 GLU A N 1
ATOM 976 C CA . GLU A 1 119 ? 2.718 -3.926 3.167 1.00 89.19 119 GLU A CA 1
ATOM 977 C C . GLU A 1 119 ? 2.586 -2.411 3.006 1.00 89.19 119 GLU A C 1
ATOM 979 O O . GLU A 1 119 ? 2.474 -1.892 1.895 1.00 89.19 119 GLU A O 1
ATOM 984 N N . PHE A 1 120 ? 2.578 -1.685 4.119 1.00 91.06 120 PHE A N 1
ATOM 985 C CA . PHE A 1 120 ? 2.542 -0.230 4.171 1.00 91.06 120 PHE A CA 1
ATOM 986 C C . PHE A 1 120 ? 3.904 0.305 4.606 1.00 91.06 120 PHE A C 1
ATOM 988 O O . PHE A 1 120 ? 4.449 -0.083 5.636 1.00 91.06 120 PHE A O 1
ATOM 995 N N . ALA A 1 121 ? 4.432 1.244 3.828 1.00 88.00 121 ALA A N 1
ATOM 996 C CA . ALA A 1 121 ? 5.783 1.770 3.984 1.00 88.00 121 ALA A CA 1
ATOM 997 C C . ALA A 1 121 ? 5.884 2.864 5.054 1.00 88.00 121 ALA A C 1
ATOM 999 O O . ALA A 1 121 ? 6.594 2.774 6.051 1.00 88.00 121 ALA A O 1
ATOM 1000 N N . PHE A 1 122 ? 5.184 3.961 4.811 1.00 90.56 122 PHE A N 1
ATOM 1001 C CA . PHE A 1 122 ? 5.199 5.148 5.645 1.00 90.56 122 PHE A CA 1
ATOM 1002 C C . PHE A 1 122 ? 3.864 5.861 5.512 1.00 90.56 122 PHE A C 1
ATOM 1004 O O . PHE A 1 122 ? 3.072 5.606 4.598 1.00 90.56 122 PHE A O 1
ATOM 1011 N N . GLN A 1 123 ? 3.613 6.756 6.454 1.00 94.19 123 GLN A N 1
ATOM 1012 C CA . GLN A 1 123 ? 2.436 7.603 6.498 1.00 94.19 123 GLN A CA 1
ATOM 1013 C C . GLN A 1 123 ? 2.855 9.052 6.288 1.00 94.19 123 GLN A C 1
ATOM 1015 O O . GLN A 1 123 ? 3.857 9.486 6.855 1.00 94.19 123 GLN A O 1
ATOM 1020 N N . ILE A 1 124 ? 2.069 9.807 5.529 1.00 94.88 124 ILE A N 1
ATOM 1021 C CA . ILE A 1 124 ? 2.184 11.262 5.417 1.00 94.88 124 ILE A CA 1
ATOM 1022 C C . ILE A 1 124 ? 0.924 11.876 6.021 1.00 94.88 124 ILE A C 1
ATOM 1024 O O . ILE A 1 124 ? -0.192 11.460 5.705 1.00 94.88 124 ILE A O 1
ATOM 1028 N N . ILE A 1 125 ? 1.106 12.845 6.917 1.00 95.62 125 ILE A N 1
ATOM 1029 C CA . ILE A 1 125 ? 0.035 13.397 7.756 1.00 95.62 125 ILE A CA 1
ATOM 1030 C C . ILE A 1 125 ? -0.188 14.886 7.495 1.00 95.62 125 ILE A C 1
ATOM 1032 O O . ILE A 1 125 ? 0.752 15.651 7.274 1.00 95.62 125 ILE A O 1
ATOM 1036 N N . TYR A 1 126 ? -1.454 15.295 7.563 1.00 95.69 126 TYR A N 1
ATOM 1037 C CA . TYR A 1 126 ? -1.926 16.634 7.223 1.00 95.69 126 TYR A CA 1
ATOM 1038 C C . TYR A 1 126 ? -2.767 17.232 8.359 1.00 95.69 126 TYR A C 1
ATOM 1040 O O . TYR A 1 126 ? -3.500 16.537 9.075 1.00 95.69 126 TYR A O 1
ATOM 1048 N N . LEU A 1 127 ? -2.686 18.557 8.520 1.00 93.38 127 LEU A N 1
ATOM 1049 C CA . LEU A 1 127 ? -3.556 19.305 9.440 1.00 93.38 127 LEU A CA 1
ATOM 1050 C C . LEU A 1 127 ? -4.936 19.602 8.849 1.00 93.38 127 LEU A C 1
ATOM 1052 O O . LEU A 1 127 ? -5.861 19.914 9.600 1.00 93.38 127 LEU A O 1
ATOM 1056 N N . GLU A 1 128 ? -5.086 19.505 7.531 1.00 93.12 128 GLU A N 1
ATOM 1057 C CA . GLU A 1 128 ? -6.351 19.702 6.827 1.00 93.12 128 GLU A CA 1
ATOM 1058 C C . GLU A 1 128 ? -6.989 18.364 6.447 1.00 93.12 128 GLU A C 1
ATOM 1060 O O . GLU A 1 128 ? -6.352 17.313 6.494 1.00 93.12 128 GLU A O 1
ATOM 1065 N N . LYS A 1 129 ? -8.279 18.401 6.109 1.00 92.81 129 LYS A N 1
ATOM 1066 C CA . LYS A 1 129 ? -9.007 17.244 5.573 1.00 92.81 129 LYS A CA 1
ATOM 1067 C C . LYS A 1 129 ? -8.628 17.004 4.109 1.00 92.81 129 LYS A C 1
ATOM 1069 O O . LYS A 1 129 ? -8.159 17.924 3.439 1.00 92.81 129 LYS A O 1
ATOM 1074 N N . GLN A 1 130 ? -8.901 15.810 3.593 1.00 90.44 130 GLN A N 1
ATOM 1075 C CA . GLN A 1 130 ? -8.727 15.439 2.181 1.00 90.44 130 GLN A CA 1
ATOM 1076 C C . GLN A 1 130 ? -7.289 15.563 1.665 1.00 90.44 130 GLN A C 1
ATOM 1078 O O . GLN A 1 130 ? -7.086 15.747 0.460 1.00 90.44 130 GLN A O 1
ATOM 1083 N N . GLN A 1 131 ? -6.305 15.473 2.567 1.00 93.31 131 GLN A N 1
ATOM 1084 C CA . GLN A 1 131 ? -4.881 15.639 2.269 1.00 93.31 131 GLN A CA 1
ATOM 1085 C C . GLN A 1 131 ? -4.591 16.986 1.570 1.00 93.31 131 GLN A C 1
ATOM 1087 O O . GLN A 1 131 ? -3.762 17.065 0.667 1.00 93.31 131 GLN A O 1
ATOM 1092 N N . LYS A 1 132 ? -5.325 18.047 1.945 1.00 88.62 132 LYS A N 1
ATOM 1093 C CA . LYS A 1 132 ? -5.103 19.415 1.452 1.00 88.62 132 LYS A CA 1
ATOM 1094 C C . LYS A 1 132 ? -3.968 20.107 2.210 1.00 88.62 132 LYS A C 1
ATOM 1096 O O . LYS A 1 132 ? -3.676 19.772 3.358 1.00 88.62 132 LYS A O 1
ATOM 1101 N N . GLY A 1 133 ? -3.357 21.097 1.563 1.00 88.50 133 GLY A N 1
ATOM 1102 C CA . GLY A 1 133 ? -2.261 21.875 2.136 1.00 88.50 133 GLY A CA 1
ATOM 1103 C C . GLY A 1 133 ? -0.925 21.129 2.126 1.00 88.50 133 GLY A C 1
ATOM 1104 O O . GLY A 1 133 ? -0.730 20.173 1.378 1.00 88.50 133 GLY A O 1
ATOM 1105 N N . GLN A 1 134 ? 0.020 21.604 2.936 1.00 90.19 134 GLN A N 1
ATOM 1106 C CA . GLN A 1 134 ? 1.337 20.979 3.074 1.00 90.19 134 GLN A CA 1
ATOM 1107 C C . GLN A 1 134 ? 1.302 19.856 4.123 1.00 90.19 134 GLN A C 1
ATOM 1109 O O . GLN A 1 134 ? 0.634 20.005 5.155 1.00 90.19 134 GLN A O 1
ATOM 1114 N N . PRO A 1 135 ? 2.032 18.746 3.905 1.00 92.31 135 PRO A N 1
ATOM 1115 C CA . PRO A 1 135 ? 2.195 17.728 4.929 1.00 92.31 135 PRO A CA 1
ATOM 1116 C C . PRO A 1 135 ? 2.953 18.315 6.124 1.00 92.31 135 PRO A C 1
ATOM 1118 O O . PRO A 1 135 ? 3.911 19.067 5.965 1.00 92.31 135 PRO A O 1
ATOM 1121 N N . VAL A 1 136 ? 2.529 17.957 7.334 1.00 92.75 136 VAL A N 1
ATOM 1122 C CA . VAL A 1 136 ? 3.132 18.463 8.584 1.00 92.75 136 VAL A CA 1
ATOM 1123 C C . VAL A 1 136 ? 4.051 17.461 9.263 1.00 92.75 136 VAL A C 1
ATOM 1125 O O . VAL A 1 136 ? 4.649 17.751 10.294 1.00 92.75 136 VAL A O 1
ATOM 1128 N N . GLY A 1 137 ? 4.152 16.267 8.695 1.00 90.25 137 GLY A N 1
ATOM 1129 C CA . GLY A 1 137 ? 5.019 15.223 9.191 1.00 90.25 137 GLY A CA 1
ATOM 1130 C C . GLY A 1 137 ? 4.864 13.946 8.392 1.00 90.25 137 GLY A C 1
ATOM 1131 O O . GLY A 1 137 ? 4.020 13.825 7.497 1.00 90.25 137 GLY A O 1
ATOM 1132 N N . TRP A 1 138 ? 5.687 12.978 8.757 1.00 90.50 138 TRP A N 1
ATOM 1133 C CA . TRP A 1 138 ? 5.616 11.628 8.242 1.00 90.50 138 TRP A CA 1
ATOM 1134 C C . TRP A 1 138 ? 5.983 10.647 9.352 1.00 90.50 138 TRP A C 1
ATOM 1136 O O . TRP A 1 138 ? 6.660 11.005 10.317 1.00 90.50 138 TRP A O 1
ATOM 1146 N N . ILE A 1 139 ? 5.489 9.421 9.234 1.00 88.75 139 ILE A N 1
ATOM 1147 C CA . ILE A 1 139 ? 5.725 8.349 10.197 1.00 88.75 139 ILE A CA 1
ATOM 1148 C C . ILE A 1 139 ? 6.200 7.141 9.406 1.00 88.75 139 ILE A C 1
ATOM 1150 O O . ILE A 1 139 ? 5.480 6.652 8.537 1.00 88.75 139 ILE A O 1
ATOM 1154 N N . SER A 1 140 ? 7.406 6.665 9.699 1.00 81.38 140 SER A N 1
ATOM 1155 C CA . SER A 1 140 ? 7.890 5.402 9.144 1.00 81.38 140 SER A CA 1
ATOM 1156 C C . SER A 1 140 ? 7.128 4.237 9.772 1.00 81.38 140 SER A C 1
ATOM 1158 O O . SER A 1 140 ? 7.002 4.179 10.999 1.00 81.38 140 SER A O 1
ATOM 1160 N N . MET A 1 141 ? 6.645 3.297 8.961 1.00 72.25 141 MET A N 1
ATOM 1161 C CA . MET A 1 141 ? 6.243 1.981 9.460 1.00 72.25 141 MET A CA 1
ATOM 1162 C C . MET A 1 141 ? 7.503 1.096 9.436 1.00 72.25 141 MET A C 1
ATOM 1164 O O . MET A 1 141 ? 8.304 1.197 8.508 1.00 72.25 141 MET A O 1
ATOM 1168 N N . PRO A 1 142 ? 7.797 0.331 10.500 1.00 59.28 142 PRO A N 1
ATOM 1169 C CA . PRO A 1 142 ? 9.182 -0.011 10.810 1.00 59.28 142 PRO A CA 1
ATOM 1170 C C . PRO A 1 142 ? 9.848 -0.999 9.831 1.00 59.28 142 PRO A C 1
ATOM 1172 O O . PRO A 1 142 ? 9.377 -2.118 9.664 1.00 59.28 142 PRO A O 1
ATOM 1175 N N . MET A 1 143 ? 11.023 -0.559 9.356 1.00 54.47 143 MET A N 1
ATOM 1176 C CA . MET A 1 143 ? 12.342 -1.229 9.299 1.00 54.47 143 MET A CA 1
ATOM 1177 C C . MET A 1 143 ? 12.718 -2.274 8.236 1.00 54.47 143 MET A C 1
ATOM 1179 O O . MET A 1 143 ? 13.847 -2.735 8.320 1.00 54.47 143 MET A O 1
ATOM 1183 N N . HIS A 1 144 ? 11.918 -2.545 7.195 1.00 62.06 144 HIS A N 1
ATOM 1184 C CA . HIS A 1 144 ? 12.417 -3.328 6.035 1.00 62.06 144 HIS A CA 1
ATOM 1185 C C . HIS A 1 144 ? 12.238 -2.666 4.685 1.00 62.06 144 HIS A C 1
ATOM 1187 O O . HIS A 1 144 ? 12.441 -3.299 3.654 1.00 62.06 144 HIS A O 1
ATOM 1193 N N . LEU A 1 145 ? 11.894 -1.374 4.669 1.00 66.12 145 LEU A N 1
ATOM 1194 C CA . LEU A 1 145 ? 11.828 -0.623 3.421 1.00 66.12 145 LEU A CA 1
ATOM 1195 C C . LEU A 1 145 ? 13.112 -0.824 2.623 1.00 66.12 145 LEU A C 1
ATOM 1197 O O . LEU A 1 145 ? 13.052 -1.185 1.458 1.00 66.12 145 LEU A O 1
ATOM 1201 N N . ARG A 1 146 ? 14.275 -0.695 3.259 1.00 65.69 146 ARG A N 1
ATOM 1202 C CA . ARG A 1 146 ? 15.553 -0.842 2.570 1.00 65.69 146 ARG A CA 1
ATOM 1203 C C . ARG A 1 146 ? 15.760 -2.250 2.010 1.00 65.69 146 ARG A C 1
ATOM 1205 O O . ARG A 1 146 ? 16.158 -2.377 0.859 1.00 65.69 146 ARG A O 1
ATOM 1212 N N . GLU A 1 147 ? 15.493 -3.292 2.785 1.00 66.50 147 GLU A N 1
ATOM 1213 C CA . GLU A 1 147 ? 15.665 -4.695 2.398 1.00 66.50 147 GLU A CA 1
ATOM 1214 C C . GLU A 1 147 ? 14.688 -5.071 1.279 1.00 66.50 147 GLU A C 1
ATOM 1216 O O . GLU A 1 147 ? 15.089 -5.613 0.250 1.00 66.50 147 GLU A O 1
ATOM 1221 N N . TYR A 1 148 ? 13.423 -4.676 1.421 1.00 69.00 148 TYR A N 1
ATOM 1222 C CA . TYR A 1 148 ? 12.389 -4.882 0.417 1.00 69.00 148 TYR A CA 1
ATOM 1223 C C . TYR A 1 148 ? 12.737 -4.154 -0.893 1.00 69.00 148 TYR A C 1
ATOM 1225 O O . TYR A 1 148 ? 12.705 -4.761 -1.961 1.00 69.00 148 TYR A O 1
ATOM 1233 N N . TYR A 1 149 ? 13.180 -2.891 -0.821 1.00 65.44 149 TYR A N 1
ATOM 1234 C CA . TYR A 1 149 ? 13.589 -2.087 -1.982 1.00 65.44 149 TYR A CA 1
ATOM 1235 C C . TYR A 1 149 ? 14.921 -2.484 -2.619 1.00 65.44 149 TYR A C 1
ATOM 1237 O O . TYR A 1 149 ? 15.173 -2.085 -3.757 1.00 65.44 149 TYR A O 1
ATOM 1245 N N . SER A 1 150 ? 15.774 -3.217 -1.906 1.00 63.69 150 SER A N 1
ATOM 1246 C CA . SER A 1 150 ? 17.091 -3.635 -2.403 1.00 63.69 150 SER A CA 1
ATOM 1247 C C . SER A 1 150 ? 17.130 -5.091 -2.863 1.00 63.69 150 SER A C 1
ATOM 1249 O O . SER A 1 150 ? 18.120 -5.511 -3.459 1.00 63.69 150 SER A O 1
ATOM 1251 N N . SER A 1 151 ? 16.062 -5.865 -2.641 1.00 73.12 151 SER A N 1
ATOM 1252 C CA . SER A 1 151 ? 16.009 -7.248 -3.109 1.00 73.12 151 SER A CA 1
ATOM 1253 C C . SER A 1 151 ? 15.958 -7.334 -4.642 1.00 73.12 151 SER A C 1
ATOM 1255 O O . SER A 1 151 ? 15.268 -6.569 -5.328 1.00 73.12 151 SER A O 1
ATOM 1257 N N . HIS A 1 152 ? 16.685 -8.306 -5.200 1.00 74.62 152 HIS A N 1
ATOM 1258 C CA . HIS A 1 152 ? 16.682 -8.579 -6.642 1.00 74.62 152 HIS A CA 1
ATOM 1259 C C . HIS A 1 152 ? 15.269 -8.886 -7.146 1.00 74.62 152 HIS A C 1
ATOM 1261 O O . HIS A 1 152 ? 14.851 -8.382 -8.183 1.00 74.62 152 HIS A O 1
ATOM 1267 N N . GLU A 1 153 ? 14.497 -9.665 -6.389 1.00 78.31 153 GLU A N 1
ATOM 1268 C CA . GLU A 1 153 ? 13.127 -10.029 -6.752 1.00 78.31 153 GLU A CA 1
ATOM 1269 C C . GLU A 1 153 ? 12.204 -8.805 -6.823 1.00 78.31 153 GLU A C 1
ATOM 1271 O O . GLU A 1 153 ? 11.532 -8.606 -7.836 1.00 78.31 153 GLU A O 1
ATOM 1276 N N . ALA A 1 154 ? 12.210 -7.921 -5.822 1.00 75.00 154 ALA A N 1
ATOM 1277 C CA . ALA A 1 154 ? 11.344 -6.740 -5.833 1.00 75.00 154 ALA A CA 1
ATOM 1278 C C . ALA A 1 154 ? 11.716 -5.732 -6.936 1.00 75.00 154 ALA A C 1
ATOM 1280 O O . ALA A 1 154 ? 10.854 -5.043 -7.483 1.00 75.00 154 ALA A O 1
ATOM 1281 N N . THR A 1 155 ? 12.999 -5.650 -7.299 1.00 76.31 155 THR A N 1
ATOM 1282 C CA . THR A 1 155 ? 13.499 -4.712 -8.319 1.00 76.31 155 THR A CA 1
ATOM 1283 C C . THR A 1 155 ? 13.397 -5.242 -9.752 1.00 76.31 155 THR A C 1
ATOM 1285 O O . THR A 1 155 ? 13.537 -4.458 -10.702 1.00 76.31 155 THR A O 1
ATOM 1288 N N . THR A 1 156 ? 13.138 -6.543 -9.927 1.00 79.69 156 THR A N 1
ATOM 1289 C CA . THR A 1 156 ? 13.058 -7.203 -11.242 1.00 79.69 156 THR A CA 1
ATOM 1290 C C . THR A 1 156 ? 11.717 -7.878 -11.542 1.00 79.69 156 THR A C 1
ATOM 1292 O O . THR A 1 156 ? 11.474 -8.265 -12.686 1.00 79.69 156 THR A O 1
ATOM 1295 N N . SER A 1 157 ? 10.811 -7.968 -10.568 1.00 84.81 157 SER A N 1
ATOM 1296 C CA . SER A 1 157 ? 9.453 -8.482 -10.762 1.00 84.81 157 SER A CA 1
ATOM 1297 C C . SER A 1 157 ? 8.488 -7.416 -11.293 1.00 84.81 157 SER A C 1
ATOM 1299 O O . SER A 1 157 ? 8.581 -6.220 -10.998 1.00 84.81 157 SER A O 1
ATOM 1301 N N . ASN A 1 158 ? 7.521 -7.860 -12.098 1.00 90.50 158 ASN A N 1
ATOM 1302 C CA . ASN A 1 158 ? 6.360 -7.045 -12.442 1.00 90.50 158 ASN A CA 1
ATOM 1303 C C . ASN A 1 158 ? 5.329 -7.091 -11.315 1.00 90.50 158 ASN A C 1
ATOM 1305 O O . ASN A 1 158 ? 5.275 -8.048 -10.549 1.00 90.50 158 ASN A O 1
ATOM 1309 N N . ALA A 1 159 ? 4.487 -6.061 -11.263 1.00 91.38 159 ALA A N 1
ATOM 1310 C CA . ALA A 1 159 ? 3.422 -5.987 -10.279 1.00 91.38 159 ALA A CA 1
ATOM 1311 C C . ALA A 1 159 ? 2.478 -7.190 -10.340 1.00 91.38 159 ALA A C 1
ATOM 1313 O O . ALA A 1 159 ? 2.108 -7.638 -11.428 1.00 91.38 159 ALA A O 1
ATOM 1314 N N . ILE A 1 160 ? 2.043 -7.637 -9.168 1.00 92.38 160 ILE A N 1
ATOM 1315 C CA . ILE A 1 160 ? 1.042 -8.689 -9.023 1.00 92.38 160 ILE 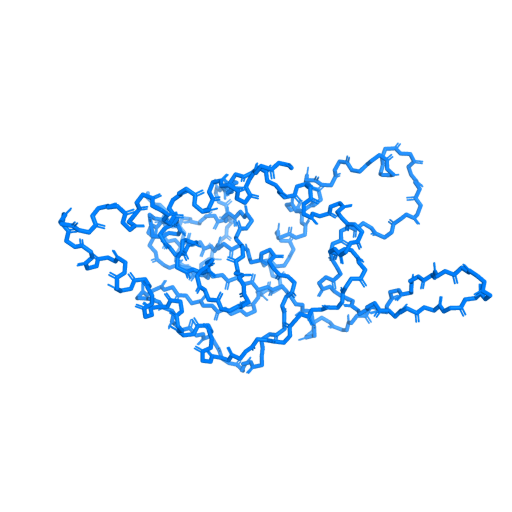A CA 1
ATOM 1316 C C . ILE A 1 160 ? -0.342 -8.083 -9.259 1.00 92.38 160 ILE A C 1
ATOM 1318 O O . ILE A 1 160 ? -0.684 -7.047 -8.687 1.00 92.38 160 ILE A O 1
ATOM 1322 N N . GLU A 1 161 ? -1.151 -8.723 -10.101 1.00 93.44 161 GLU A N 1
ATOM 1323 C CA . GLU A 1 161 ? -2.538 -8.306 -10.289 1.00 93.44 161 GLU A CA 1
ATOM 1324 C C . GLU A 1 161 ? -3.374 -8.654 -9.053 1.00 93.44 161 GLU A C 1
ATOM 1326 O O . GLU A 1 161 ? -3.438 -9.813 -8.640 1.00 93.44 161 GLU A O 1
ATOM 1331 N N . VAL A 1 162 ? -4.055 -7.653 -8.495 1.00 93.19 162 VAL A N 1
ATOM 1332 C CA . VAL A 1 162 ? -4.920 -7.809 -7.319 1.00 93.19 162 VAL A CA 1
ATOM 1333 C C . VAL A 1 162 ? -6.344 -7.389 -7.675 1.00 93.19 162 VAL A C 1
ATOM 1335 O O . VAL A 1 162 ? -6.585 -6.346 -8.291 1.00 93.19 162 VAL A O 1
ATOM 1338 N N . GLY A 1 163 ? -7.314 -8.226 -7.308 1.00 91.69 163 GLY A N 1
ATOM 1339 C CA . GLY A 1 163 ? -8.731 -7.957 -7.548 1.00 91.69 163 GLY A CA 1
ATOM 1340 C C . GLY A 1 163 ? -9.318 -6.987 -6.522 1.00 91.69 163 GLY A C 1
ATOM 1341 O O . GLY A 1 163 ? -8.913 -6.969 -5.362 1.00 91.69 163 GLY A O 1
ATOM 1342 N N . GLN A 1 164 ? -10.341 -6.224 -6.913 1.00 92.56 164 GLN A N 1
ATOM 1343 C CA . GLN A 1 164 ? -11.058 -5.336 -5.989 1.00 92.56 164 GLN A CA 1
ATOM 1344 C C . GLN A 1 164 ? -11.630 -6.084 -4.770 1.00 92.56 164 GLN A C 1
ATOM 1346 O O . GLN A 1 164 ? -11.611 -5.549 -3.662 1.00 92.56 164 GLN A O 1
ATOM 1351 N N . ASP A 1 165 ? -12.111 -7.315 -4.950 1.00 92.62 165 ASP A N 1
ATOM 1352 C CA . ASP A 1 165 ? -12.666 -8.115 -3.851 1.00 92.62 165 ASP A CA 1
ATOM 1353 C C . ASP A 1 165 ? -11.607 -8.495 -2.815 1.00 92.62 165 ASP A C 1
ATOM 1355 O O . ASP A 1 165 ? -11.898 -8.582 -1.627 1.00 92.62 165 ASP A O 1
ATOM 1359 N N . GLU A 1 166 ? -10.356 -8.661 -3.237 1.00 93.38 166 GLU A N 1
ATOM 1360 C CA . GLU A 1 166 ? -9.250 -8.902 -2.318 1.00 93.38 166 GLU A CA 1
ATOM 1361 C C . GLU A 1 166 ? -8.931 -7.666 -1.470 1.00 93.38 166 GLU A C 1
ATOM 1363 O O . GLU A 1 166 ? -8.719 -7.787 -0.267 1.00 93.38 166 GLU A O 1
ATOM 1368 N N . ILE A 1 167 ? -9.004 -6.469 -2.056 1.00 95.38 167 ILE A N 1
ATOM 1369 C CA . ILE A 1 167 ? -8.874 -5.216 -1.301 1.00 95.38 167 ILE A CA 1
ATOM 1370 C C . ILE A 1 167 ? -10.024 -5.053 -0.297 1.00 95.38 167 ILE A C 1
ATOM 1372 O O . ILE A 1 167 ? -9.795 -4.650 0.842 1.00 95.38 167 ILE A O 1
ATOM 1376 N N . LYS A 1 168 ? -11.261 -5.404 -0.675 1.00 94.19 168 LYS A N 1
ATOM 1377 C CA . LYS A 1 168 ? -12.421 -5.352 0.236 1.00 94.19 168 LYS A CA 1
ATOM 1378 C C . LYS A 1 168 ? -12.279 -6.305 1.425 1.00 94.19 168 LYS A C 1
ATOM 1380 O O . LYS A 1 168 ? -12.647 -5.931 2.538 1.00 94.19 168 LYS A O 1
ATOM 1385 N N . LYS A 1 169 ? -11.671 -7.482 1.227 1.00 95.88 169 LYS A N 1
ATOM 1386 C CA . LYS A 1 169 ? -11.396 -8.440 2.314 1.00 95.88 169 LYS A CA 1
ATOM 1387 C C . LYS A 1 169 ? -10.549 -7.852 3.439 1.00 95.88 169 LYS A C 1
ATOM 1389 O O . LYS A 1 169 ? -10.674 -8.304 4.570 1.00 95.88 169 LYS A O 1
ATOM 1394 N N . ILE A 1 170 ? -9.735 -6.828 3.174 1.00 96.62 170 ILE A N 1
ATOM 1395 C CA . ILE A 1 170 ? -8.989 -6.122 4.227 1.00 96.62 170 ILE A CA 1
ATOM 1396 C C . ILE A 1 170 ? -9.957 -5.555 5.275 1.00 96.62 170 ILE A C 1
ATOM 1398 O O . ILE A 1 170 ? -9.711 -5.689 6.472 1.00 96.62 170 ILE A O 1
ATOM 1402 N N . GLY A 1 171 ? -11.074 -4.967 4.837 1.00 96.62 171 GLY A N 1
ATOM 1403 C CA . GLY A 1 171 ? -12.126 -4.454 5.715 1.00 96.62 171 GLY A CA 1
ATOM 1404 C C . GLY A 1 171 ? -12.819 -5.548 6.519 1.00 96.62 171 GLY A C 1
ATOM 1405 O O . GLY A 1 171 ? -12.971 -5.433 7.732 1.00 96.62 171 GLY A O 1
ATOM 1406 N N . GLU A 1 172 ? -13.164 -6.653 5.857 1.00 96.62 172 GLU A N 1
ATOM 1407 C CA . GLU A 1 172 ? -13.791 -7.815 6.498 1.00 96.62 172 GLU A CA 1
ATOM 1408 C C . GLU A 1 172 ? -12.888 -8.412 7.589 1.00 96.62 172 GLU A C 1
ATOM 1410 O O . GLU A 1 172 ? -13.328 -8.653 8.715 1.00 96.62 172 GLU A O 1
ATOM 1415 N N . ILE A 1 173 ? -11.600 -8.599 7.281 1.00 96.06 173 ILE A N 1
ATOM 1416 C CA . ILE A 1 173 ? -10.600 -9.103 8.227 1.00 96.06 173 ILE A CA 1
ATOM 1417 C C . ILE A 1 173 ? -10.384 -8.103 9.362 1.00 96.06 173 ILE A C 1
ATOM 1419 O O . ILE A 1 173 ? -10.281 -8.514 10.517 1.00 96.06 173 ILE A O 1
ATOM 1423 N N . TYR A 1 174 ? -10.338 -6.802 9.064 1.00 96.12 174 TYR A N 1
ATOM 1424 C CA . TYR A 1 174 ? -10.238 -5.762 10.083 1.00 96.12 174 TYR A CA 1
ATOM 1425 C C . TYR A 1 174 ? -11.402 -5.852 11.074 1.00 96.12 174 TYR A C 1
ATOM 1427 O O . TYR A 1 174 ? -11.176 -5.895 12.283 1.00 96.12 174 TYR A O 1
ATOM 1435 N N . ASP A 1 175 ? -12.638 -5.943 10.585 1.00 95.31 175 ASP A N 1
ATOM 1436 C CA . ASP A 1 175 ? -13.824 -6.032 11.434 1.00 95.31 175 ASP A CA 1
ATOM 1437 C C . ASP A 1 175 ? -13.830 -7.300 12.293 1.00 95.31 175 ASP A C 1
ATOM 1439 O O . ASP A 1 175 ? -14.184 -7.242 13.474 1.00 95.31 175 ASP A O 1
ATOM 1443 N N . LEU A 1 176 ? -13.402 -8.438 11.737 1.00 93.19 176 LEU A N 1
ATOM 1444 C CA . LEU A 1 176 ? -13.218 -9.678 12.496 1.00 93.19 176 LEU A CA 1
ATOM 1445 C C . LEU A 1 176 ? -12.145 -9.514 13.577 1.00 93.19 176 LEU A C 1
ATOM 1447 O O . LEU A 1 176 ? -12.374 -9.857 14.737 1.00 93.19 176 LEU A O 1
ATOM 1451 N N . TYR A 1 177 ? -11.004 -8.922 13.224 1.00 91.44 177 TYR A N 1
ATOM 1452 C CA . TYR A 1 177 ? -9.901 -8.659 14.143 1.00 91.44 177 TYR A CA 1
ATOM 1453 C C . TYR A 1 177 ? -10.320 -7.737 15.299 1.00 91.44 177 TYR A C 1
ATOM 1455 O O . TYR A 1 177 ? -9.969 -7.995 16.451 1.00 91.44 177 TYR A O 1
ATOM 1463 N N . LYS A 1 178 ? -11.133 -6.701 15.043 1.00 91.62 178 LYS A N 1
ATOM 1464 C CA . LYS A 1 178 ? -11.649 -5.807 16.098 1.00 91.62 178 LYS A CA 1
ATOM 1465 C C . LYS A 1 178 ? -12.688 -6.463 17.011 1.00 91.62 178 LYS A C 1
ATOM 1467 O O . LYS A 1 178 ? -12.888 -5.965 18.116 1.00 91.62 178 LYS A O 1
ATOM 1472 N N . LYS A 1 179 ? -13.332 -7.548 16.571 1.00 92.38 179 LYS A N 1
ATOM 1473 C CA . LYS A 1 179 ? -14.330 -8.310 17.341 1.00 92.38 179 LYS A CA 1
ATOM 1474 C C . LYS A 1 179 ? -13.732 -9.472 18.142 1.00 92.38 179 LYS A C 1
ATOM 1476 O O . LYS A 1 179 ? -14.485 -10.158 18.830 1.00 92.38 179 LYS A O 1
ATOM 1481 N N . LEU A 1 180 ? -12.416 -9.702 18.073 1.00 90.25 180 LEU A N 1
ATOM 1482 C CA . LEU A 1 180 ? -11.759 -10.752 18.854 1.00 90.25 180 LEU A CA 1
ATOM 1483 C C . LEU A 1 180 ? -12.018 -10.552 20.353 1.00 90.25 180 LEU A C 1
ATOM 1485 O O . LEU A 1 180 ? -11.682 -9.517 20.931 1.00 90.25 180 LEU A O 1
ATOM 1489 N N . THR A 1 181 ? -12.610 -11.563 20.983 1.00 89.00 181 THR A N 1
ATOM 1490 C CA . THR A 1 181 ? -12.834 -11.598 22.429 1.00 89.00 181 THR A CA 1
ATOM 1491 C C . THR A 1 181 ? -11.541 -11.985 23.163 1.00 89.00 181 THR A C 1
ATOM 1493 O O . THR A 1 181 ? -10.621 -12.533 22.547 1.00 89.00 181 THR A O 1
ATOM 1496 N N . PRO A 1 182 ? -11.440 -11.738 24.485 1.00 86.62 182 PRO A N 1
ATOM 1497 C CA . PRO A 1 182 ? -10.260 -12.113 25.272 1.00 86.62 182 PRO A CA 1
ATOM 1498 C C . PRO A 1 182 ? -9.894 -13.603 25.195 1.00 86.62 182 PRO A C 1
ATOM 1500 O O . PRO A 1 182 ? -8.716 -13.943 25.236 1.00 86.62 182 PRO A O 1
ATOM 1503 N N . GLU A 1 183 ? -10.883 -14.483 25.015 1.00 89.50 183 GLU A N 1
ATOM 1504 C CA . GLU A 1 183 ? -10.679 -15.925 24.806 1.00 89.50 183 GLU A CA 1
ATOM 1505 C C . GLU A 1 183 ? -9.768 -16.220 23.599 1.00 89.50 183 GLU A C 1
ATOM 1507 O O . GLU A 1 183 ? -8.962 -17.147 23.626 1.00 89.50 183 GLU A O 1
ATOM 1512 N N . TYR A 1 184 ? -9.817 -15.369 22.572 1.00 88.56 184 TYR A N 1
ATOM 1513 C CA . TYR A 1 184 ? -9.025 -15.491 21.350 1.00 88.56 184 TYR A CA 1
ATOM 1514 C C . TYR A 1 184 ? -7.798 -14.570 21.325 1.00 88.56 184 TYR A C 1
ATOM 1516 O O . TYR A 1 184 ? -7.264 -14.258 20.257 1.00 88.56 184 TYR A O 1
ATOM 1524 N N . GLN A 1 185 ? -7.297 -14.134 22.487 1.00 86.44 185 GLN A N 1
ATOM 1525 C CA . GLN A 1 185 ? -6.118 -13.261 22.567 1.00 86.44 185 GLN A CA 1
ATOM 1526 C C . GLN A 1 185 ? -4.874 -13.874 21.897 1.00 86.44 185 GLN A C 1
ATOM 1528 O O . GLN A 1 185 ? -4.040 -13.137 21.362 1.00 86.44 185 GLN A O 1
ATOM 1533 N N . TYR A 1 186 ? -4.760 -15.206 21.866 1.00 90.69 186 TYR A N 1
ATOM 1534 C CA . TYR A 1 186 ? -3.679 -15.895 21.160 1.00 90.69 186 TYR A CA 1
ATOM 1535 C C . TYR A 1 186 ? -3.688 -15.598 19.652 1.00 90.69 186 TYR A C 1
ATOM 1537 O O . TYR A 1 186 ? -2.617 -15.438 19.080 1.00 90.69 186 TYR A O 1
ATOM 1545 N N . ILE A 1 187 ? -4.858 -15.416 19.023 1.00 89.38 187 ILE A N 1
ATOM 1546 C CA . ILE A 1 187 ? -4.966 -15.043 17.602 1.00 89.38 187 ILE A CA 1
ATOM 1547 C C . ILE A 1 187 ? -4.340 -13.664 17.375 1.00 89.38 187 ILE A C 1
ATOM 1549 O O . ILE A 1 187 ? -3.517 -13.491 16.480 1.00 89.38 187 ILE A O 1
ATOM 1553 N N . ASN A 1 188 ? -4.665 -12.687 18.227 1.00 88.06 188 ASN A N 1
ATOM 1554 C CA . ASN A 1 188 ? -4.065 -11.351 18.175 1.00 88.06 188 ASN A CA 1
ATOM 1555 C C . ASN A 1 188 ? -2.537 -11.413 18.344 1.00 88.06 188 ASN A C 1
ATOM 1557 O O . ASN A 1 188 ? -1.797 -10.748 17.619 1.00 88.06 188 ASN A O 1
ATOM 1561 N N . HIS A 1 189 ? -2.058 -12.233 19.282 1.00 89.25 189 HIS A N 1
ATOM 1562 C CA . HIS A 1 189 ? -0.627 -12.439 19.479 1.00 89.25 189 HIS A CA 1
ATOM 1563 C C . HIS A 1 189 ? 0.029 -13.069 18.242 1.00 89.25 189 HIS A C 1
ATOM 1565 O O . HIS A 1 189 ? 1.031 -12.548 17.762 1.00 89.25 189 HIS A O 1
ATOM 1571 N N . SER A 1 190 ? -0.570 -14.112 17.663 1.00 91.19 190 SER A N 1
ATOM 1572 C CA . SER A 1 190 ? -0.087 -14.762 16.442 1.00 91.19 190 SER A CA 1
ATOM 1573 C C . SER A 1 190 ? -0.034 -13.808 15.251 1.00 91.19 190 SER A C 1
ATOM 1575 O O . SER A 1 190 ? 0.963 -13.808 14.540 1.00 91.19 190 SER A O 1
ATOM 1577 N N . ILE A 1 191 ? -1.042 -12.953 15.055 1.00 89.88 191 ILE A N 1
ATOM 1578 C CA . ILE A 1 191 ? -1.059 -11.949 13.975 1.00 89.88 191 ILE A CA 1
ATOM 1579 C C . ILE A 1 191 ? 0.070 -10.926 14.161 1.00 89.88 191 ILE A C 1
ATOM 1581 O O . ILE A 1 191 ? 0.805 -10.614 13.221 1.00 89.88 191 ILE A O 1
ATOM 1585 N N . LYS A 1 192 ? 0.249 -10.419 15.386 1.00 87.88 192 LYS A N 1
ATOM 1586 C CA . LYS A 1 192 ? 1.332 -9.477 15.704 1.00 87.88 192 LYS A CA 1
ATOM 1587 C C . LYS A 1 192 ? 2.708 -10.116 15.553 1.00 87.88 192 LYS A C 1
ATOM 1589 O O . LYS A 1 192 ? 3.621 -9.459 15.050 1.00 87.88 192 LYS A O 1
ATOM 1594 N N . ASN A 1 193 ? 2.847 -11.380 15.947 1.00 87.44 193 ASN A N 1
ATOM 1595 C CA . ASN A 1 193 ? 4.074 -12.145 15.774 1.00 87.44 193 ASN A CA 1
ATOM 1596 C C . ASN A 1 193 ? 4.348 -12.388 14.297 1.00 87.44 193 ASN A C 1
ATOM 1598 O O . ASN A 1 193 ? 5.439 -12.072 13.860 1.00 87.44 193 ASN A O 1
ATOM 1602 N N . PHE A 1 194 ? 3.366 -12.838 13.512 1.00 86.06 194 PHE A N 1
ATOM 1603 C CA . PHE A 1 194 ? 3.498 -12.995 12.063 1.00 86.06 194 PHE A CA 1
ATOM 1604 C C . PHE A 1 194 ? 4.015 -11.705 11.414 1.00 86.06 194 PHE A C 1
ATOM 1606 O O . PHE A 1 194 ? 5.053 -11.712 10.759 1.00 86.06 194 PHE A O 1
ATOM 1613 N N . ASN A 1 195 ? 3.382 -10.565 11.711 1.00 82.50 195 ASN A N 1
ATOM 1614 C CA . ASN A 1 195 ? 3.827 -9.260 11.220 1.00 82.50 195 ASN A CA 1
ATOM 1615 C C . ASN A 1 195 ? 5.230 -8.855 11.705 1.00 82.50 195 ASN A C 1
ATOM 1617 O O . ASN A 1 195 ? 5.908 -8.077 11.044 1.00 82.50 195 ASN A O 1
ATOM 1621 N N . SER A 1 196 ? 5.651 -9.319 12.881 1.00 80.12 196 SER A N 1
ATOM 1622 C CA . SER A 1 196 ? 6.985 -9.043 13.427 1.00 80.12 196 SER A CA 1
ATOM 1623 C C . SER A 1 196 ? 8.042 -10.018 12.913 1.00 80.12 196 SER A C 1
ATOM 1625 O O . SER A 1 196 ? 9.201 -9.652 12.838 1.00 80.12 196 SER A O 1
ATOM 1627 N N . LEU A 1 197 ? 7.667 -11.235 12.526 1.00 80.62 197 LEU A N 1
ATOM 1628 C CA . LEU A 1 197 ? 8.571 -12.229 11.950 1.00 80.62 197 LEU A CA 1
ATOM 1629 C C . LEU A 1 197 ? 8.854 -11.945 10.475 1.00 80.62 197 LEU A C 1
ATOM 1631 O O . LEU A 1 197 ? 9.963 -12.204 10.030 1.00 80.62 197 LEU A O 1
ATOM 1635 N N . LYS A 1 198 ? 7.928 -11.293 9.751 1.00 72.12 198 LYS A N 1
ATOM 1636 C CA . LYS A 1 198 ? 8.228 -10.682 8.437 1.00 72.12 198 LYS A CA 1
ATOM 1637 C C . LYS A 1 198 ? 9.390 -9.676 8.496 1.00 72.12 198 LYS A C 1
ATOM 1639 O O . LYS A 1 198 ? 9.934 -9.312 7.465 1.00 72.12 198 LYS A O 1
ATOM 1644 N N . LYS A 1 199 ? 9.739 -9.216 9.703 1.00 63.97 199 LYS A N 1
ATOM 1645 C CA . LYS A 1 199 ? 10.812 -8.257 9.984 1.00 63.97 199 LYS A CA 1
ATOM 1646 C C . LYS A 1 199 ? 12.141 -8.919 10.356 1.00 63.97 199 LYS A C 1
ATOM 1648 O O . LYS A 1 199 ? 13.065 -8.244 10.804 1.00 63.97 199 LYS A O 1
ATOM 1653 N N . MET A 1 200 ? 12.229 -10.244 10.261 1.00 63.19 200 MET A N 1
ATOM 1654 C CA . MET A 1 200 ? 13.468 -10.972 10.516 1.00 63.19 200 MET A CA 1
ATOM 1655 C C . MET A 1 200 ? 14.163 -11.298 9.185 1.00 63.19 200 MET A C 1
ATOM 1657 O O . MET A 1 200 ? 13.467 -11.677 8.243 1.00 63.19 200 MET A O 1
ATOM 1661 N N . PRO A 1 201 ? 15.494 -11.103 9.093 1.00 56.00 201 PRO A N 1
ATOM 1662 C CA . PRO A 1 201 ? 16.284 -11.442 7.909 1.00 56.00 201 PRO A CA 1
ATOM 1663 C C . PRO A 1 201 ? 16.350 -12.950 7.641 1.00 56.00 201 PRO A C 1
ATOM 1665 O O . PRO A 1 201 ? 16.212 -13.738 8.607 1.00 56.00 201 PRO A O 1
#

Foldseek 3Di:
DFFKKKWWWQAQADEPDPDWDCQDVQKTKDADDPVVVVVVVVVLVVLPPDVCVVVVNPDPFFFPQQWAWDWDDDPPDIDIDTDGDDPVSGRTIITIGGDDCPCVVLLQLLQCPFPRRIHTAKMFTHNDGPPDDDTPDMGGDDDCSNVCGPDPCRRRDHHHYDYPVSSNSSSVSSVVLVPDDPVVVVVVVVSVVVVVVVRPD

pLDDT: mean 85.23, std 12.87, range [42.44, 97.38]

Radius of gyration: 17.81 Å; chains: 1; bounding box: 44×40×49 Å